Protein AF-0000000079916250 (afdb_homodimer)

Radius of gyration: 22.07 Å; Cα contacts (8 Å, |Δi|>4): 582; chains: 2; bounding box: 54×86×46 Å

InterPro domains:
  IPR032710 NTF2-like domain superfamily [SSF54427] (1-122)
  IPR037401 SnoaL-like domain [PF12680] (8-113)

Nearest PDB structures (foldseek):
  2bng-assembly1_B  TM=7.474E-01  e=3.054E-07  Mycobacterium tuberculosis H37Rv
  4hvn-assembly1_B  TM=7.765E-01  e=3.238E-07  Catenulispora acidiphila DSM 44928
  2bng-assembly1_C-2  TM=7.471E-01  e=2.525E-06  Mycobacterium tuberculosis H37Rv
  7f14-assembly1_B  TM=6.666E-01  e=9.739E-06  Diaporthe longicolla
  7f0z-assembly1_A  TM=7.136E-01  e=9.604E-05  Aspergillus novofumigatus

Secondary structure (DSSP, 8-state):
---HHHHHHHHHHHHHHT-HHHHHTTEEEEEEEEE-TTSTT-EEEEHHHHHHHHHHHHHHHEEEEE-PPEEEEETTEEEEEEEEEEEETTT--EEEEEEEEEEEEETTEEEEEEEEETTHHHHHHHHHHHHHHHHHT----------TT--/---HHHHHHHHHHHHHHT-HHHHHTTEEEEEEEEE-TTSTT-EEEEHHHHHHHHHHHHHHHEEEEE-PPEEEEETTEEEEEEEEEEEETTT--EEEEEEEEEEEEETTEEEEEEEEETTHHHHHHHHHHHHHHHHHT----------GGG-

Organism: NCBI:txid1990687

Solvent-accessible surface area (backbone atoms only — not comparable to full-atom values): 15948 Å² total; per-residue (Å²): 129,62,52,60,67,58,47,51,48,53,34,55,52,19,59,68,69,65,36,59,71,64,32,56,74,38,45,29,72,72,15,36,38,37,38,31,68,79,38,95,66,34,36,76,27,55,19,62,67,19,49,52,49,49,53,49,48,47,52,70,48,29,49,76,49,62,53,86,60,49,76,28,57,31,74,83,29,35,39,36,41,34,46,32,36,39,24,30,67,73,73,61,52,70,44,78,42,50,34,42,34,43,32,32,59,54,94,60,17,36,44,34,37,42,47,25,37,39,44,40,36,57,54,36,49,58,51,48,51,33,53,52,39,65,70,64,64,64,73,72,81,70,76,81,78,80,68,68,72,89,112,128,62,52,61,66,58,46,51,48,52,34,54,52,19,60,66,69,66,35,58,71,66,32,57,72,39,45,30,74,72,15,36,39,37,38,32,68,79,37,94,65,35,36,76,26,56,18,60,68,19,48,52,48,49,53,49,48,47,53,68,47,29,48,75,48,63,52,86,61,49,76,27,58,32,75,85,28,35,40,36,41,34,47,31,37,39,25,31,68,73,74,63,52,69,43,78,42,50,32,40,34,43,33,32,59,56,95,58,17,36,43,33,36,43,46,25,37,40,43,39,37,57,55,36,48,57,51,48,52,32,53,52,40,64,71,64,64,63,72,72,79,70,74,79,78,83,68,67,72,86,110

pLDDT: mean 88.29, std 18.49, range [23.05, 98.81]

Sequence (302 aa):
MKDSITVVREFTDGLRAGDVPACLDLLDEAIVFSEADSLPFGGDYVGRNGFLGMLRAVNRDFRVDLEQPEIATAGCRILVTVRGMFTSRVTGRSLALDCVDLYQVRDGKIVRVDVFYKDSHALTELCREEVAAAATGQPHSTTPDDRDEFRMKDSITVVREFTDGLRAGDVPACLDLLDEAIVFSEADSLPFGGDYVGRNGFLGMLRAVNRDFRVDLEQPEIATAGCRILVTVRGMFTSRVTGRSLALDCVDLYQVRDGKIVRVDVFYKDSHALTELCREEVAAAATGQPHSTTPDDRDEFR

Foldseek 3Di:
DDDPQVLVLQLVVCVQVVNLVSNLVQADQFAWEAADCLAQLGDIQTGSVRVVSSVCSLVVFWDKHKDRWDWDDDVQWIKIKIWIWTAGPQQRDIDIWIKIWIFHDDPRHTRYIYIDIPPSPVVRVSRVVSVVCVVVVPPRPPPDPPPPDPD/DDDPQVLVLQLVVCVQVVNLVSNLVQADQFAWEAADCLAQLGDIQTGSVRVVSSVCSLVVFWDKHKDRWDWDDDVQWIKIKIWMWTATPQQRDIDIWIKIWIWHDDPRHTRYIYIDIPPSPVVRVSRVVNVVCVVVVPPRPPPDPPPPPVD

Structure (mmCIF, N/CA/C/O backbone):
data_AF-0000000079916250-model_v1
#
loop_
_entity.id
_entity.type
_entity.pdbx_description
1 polymer 'Ketosteroid isomerase'
#
loop_
_atom_site.group_PDB
_atom_site.id
_atom_site.type_symbol
_atom_site.label_atom_id
_atom_site.label_alt_id
_atom_site.label_comp_id
_atom_site.label_asym_id
_atom_site.label_entity_id
_atom_site.label_seq_id
_atom_site.pdbx_PDB_ins_code
_atom_site.Cartn_x
_atom_site.Cartn_y
_atom_site.Cartn_z
_atom_site.occupancy
_atom_site.B_iso_or_equiv
_atom_site.auth_seq_id
_atom_site.auth_comp_id
_atom_site.auth_asym_id
_atom_site.auth_atom_id
_atom_site.pdbx_PDB_model_num
ATOM 1 N N . MET A 1 1 ? -23.312 10.516 17.547 1 77.69 1 MET A N 1
ATOM 2 C CA . MET A 1 1 ? -21.891 10.328 17.266 1 77.69 1 MET A CA 1
ATOM 3 C C . MET A 1 1 ? -21.641 10.172 15.766 1 77.69 1 MET A C 1
ATOM 5 O O . MET A 1 1 ? -22.5 9.641 15.047 1 77.69 1 MET A O 1
ATOM 9 N N . LYS A 1 2 ? -20.625 10.875 15.266 1 86.31 2 LYS A N 1
ATOM 10 C CA . LYS A 1 2 ? -20.359 10.828 13.836 1 86.31 2 LYS A CA 1
ATOM 11 C C . LYS A 1 2 ? -19.969 9.422 13.398 1 86.31 2 LYS A C 1
ATOM 13 O O . LYS A 1 2 ? -19.266 8.711 14.125 1 86.31 2 LYS A O 1
ATOM 18 N N . ASP A 1 3 ? -20.578 8.977 12.406 1 93.62 3 ASP A N 1
ATOM 19 C CA . ASP A 1 3 ? -20.172 7.672 11.898 1 93.62 3 ASP A CA 1
ATOM 20 C C . ASP A 1 3 ? -18.734 7.715 11.367 1 93.62 3 ASP A C 1
ATOM 22 O O . ASP A 1 3 ? -18.234 8.789 11.039 1 93.62 3 ASP A O 1
ATOM 26 N N . SER A 1 4 ? -18.125 6.613 11.305 1 97.25 4 SER A N 1
ATOM 27 C CA . SER A 1 4 ? -16.703 6.492 11 1 97.25 4 SER A CA 1
ATOM 28 C C . SER A 1 4 ? -16.375 7.082 9.625 1 97.25 4 SER A C 1
ATOM 30 O O . SER A 1 4 ? -15.359 7.746 9.453 1 97.25 4 SER A O 1
ATOM 32 N N . ILE A 1 5 ? -17.188 6.906 8.633 1 97.38 5 ILE A N 1
ATOM 33 C CA . ILE A 1 5 ? -16.953 7.414 7.281 1 97.38 5 ILE A CA 1
ATOM 34 C C . ILE A 1 5 ? -16.938 8.945 7.301 1 97.38 5 ILE A C 1
ATOM 36 O O . ILE A 1 5 ? -16.125 9.57 6.633 1 97.38 5 ILE A O 1
ATOM 40 N N . THR A 1 6 ? -17.875 9.5 7.984 1 97.81 6 THR A N 1
ATOM 41 C CA . THR A 1 6 ? -17.953 10.953 8.086 1 97.81 6 THR A CA 1
ATOM 42 C C . THR A 1 6 ? -16.703 11.516 8.75 1 97.81 6 THR A C 1
ATOM 44 O O . THR A 1 6 ? -16.141 12.508 8.289 1 97.81 6 THR A O 1
ATOM 47 N N . VAL A 1 7 ? -16.266 10.852 9.82 1 98.38 7 VAL A N 1
ATOM 48 C CA . VAL A 1 7 ? -15.062 11.273 10.523 1 98.38 7 VAL A CA 1
ATOM 49 C C . VAL A 1 7 ? -13.875 11.273 9.562 1 98.38 7 VAL A C 1
ATOM 51 O O . VAL A 1 7 ? -13.141 12.25 9.477 1 98.38 7 VAL A O 1
ATOM 54 N N . VAL A 1 8 ? -13.688 10.227 8.828 1 98.69 8 VAL A N 1
ATOM 55 C CA . VAL A 1 8 ? -12.555 10.078 7.922 1 98.69 8 VAL A CA 1
ATOM 56 C C . VAL A 1 8 ? -12.695 11.062 6.762 1 98.69 8 VAL A C 1
ATOM 58 O O . VAL A 1 8 ? -11.703 11.656 6.32 1 98.69 8 VAL A O 1
ATOM 61 N N . ARG A 1 9 ? -13.906 11.258 6.293 1 98.5 9 ARG A N 1
ATOM 62 C CA . ARG A 1 9 ? -14.133 12.234 5.23 1 98.5 9 ARG A CA 1
ATOM 63 C C . ARG A 1 9 ? -13.727 13.633 5.68 1 98.5 9 ARG A C 1
ATOM 65 O O . ARG A 1 9 ? -13.039 14.352 4.953 1 98.5 9 ARG A O 1
ATOM 72 N N . GLU A 1 10 ? -14.164 14.008 6.828 1 98.44 10 GLU A N 1
ATOM 73 C CA . GLU A 1 10 ? -13.805 15.312 7.363 1 98.44 10 GLU A CA 1
ATOM 74 C C . GLU A 1 10 ? -12.297 15.445 7.531 1 98.44 10 GLU A C 1
ATOM 76 O O . GLU A 1 10 ? -11.719 16.5 7.262 1 98.44 10 GLU A O 1
ATOM 81 N N . PHE A 1 11 ? -11.695 14.383 8 1 98.69 11 PHE A N 1
ATOM 82 C CA . PHE A 1 11 ? -10.25 14.398 8.188 1 98.69 11 PHE A CA 1
ATOM 83 C C . PHE A 1 11 ? -9.539 14.586 6.852 1 98.69 11 PHE A C 1
ATOM 85 O O . PHE A 1 11 ? -8.672 15.453 6.719 1 98.69 11 PHE A O 1
ATOM 92 N N . THR A 1 12 ? -9.867 13.75 5.844 1 98.62 12 THR A N 1
ATOM 93 C CA . THR A 1 12 ? -9.211 13.844 4.547 1 98.62 12 THR A CA 1
ATOM 94 C C . THR A 1 12 ? -9.484 15.203 3.9 1 98.62 12 THR A C 1
ATOM 96 O O . THR A 1 12 ? -8.602 15.766 3.246 1 98.62 12 THR A O 1
ATOM 99 N N . ASP A 1 13 ? -10.727 15.742 4.059 1 98.31 13 ASP A N 1
ATOM 100 C CA . ASP A 1 13 ? -11.031 17.094 3.58 1 98.31 13 ASP A CA 1
ATOM 101 C C . ASP A 1 13 ? -10.133 18.125 4.246 1 98.31 13 ASP A C 1
ATOM 103 O O . ASP A 1 13 ? -9.633 19.031 3.582 1 98.31 13 ASP A O 1
ATOM 107 N N . GLY A 1 14 ? -9.969 18.016 5.547 1 97.94 14 GLY A N 1
ATOM 108 C CA . GLY A 1 14 ? -9.078 18.906 6.273 1 97.94 14 GLY A CA 1
ATOM 109 C C . GLY A 1 14 ? -7.648 18.844 5.781 1 97.94 14 GLY A C 1
ATOM 110 O O . GLY A 1 14 ? -6.996 19.891 5.641 1 97.94 14 GLY A O 1
ATOM 111 N N . LEU A 1 15 ? -7.148 17.656 5.555 1 97 15 LEU A N 1
ATOM 112 C CA . LEU A 1 15 ? -5.793 17.484 5.035 1 97 15 LEU A CA 1
ATOM 113 C C . LEU A 1 15 ? -5.637 18.188 3.688 1 97 15 LEU A C 1
ATOM 115 O O . LEU A 1 15 ? -4.668 18.922 3.473 1 97 15 LEU A O 1
ATOM 119 N N . ARG A 1 16 ? -6.574 17.969 2.783 1 97.25 16 ARG A N 1
ATOM 120 C CA . ARG A 1 16 ? -6.527 18.531 1.438 1 97.25 16 ARG A CA 1
ATOM 121 C C . ARG A 1 16 ? -6.602 20.062 1.479 1 97.25 16 ARG A C 1
ATOM 123 O O . ARG A 1 16 ? -5.992 20.734 0.65 1 97.25 16 ARG A O 1
ATOM 130 N N . ALA A 1 17 ? -7.27 20.594 2.492 1 96.81 17 ALA A N 1
ATOM 131 C CA . ALA A 1 17 ? -7.449 22.031 2.635 1 96.81 17 ALA A CA 1
ATOM 132 C C . ALA A 1 17 ? -6.301 22.656 3.42 1 96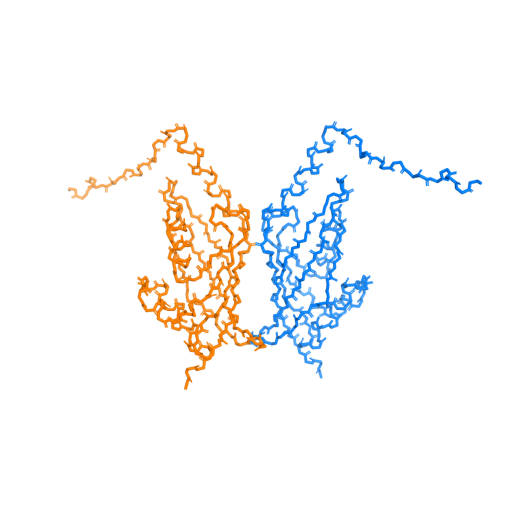.81 17 ALA A C 1
ATOM 134 O O . ALA A 1 17 ? -6.199 23.875 3.523 1 96.81 17 ALA A O 1
ATOM 135 N N . GLY A 1 18 ? -5.484 21.844 3.996 1 95.62 18 GLY A N 1
ATOM 136 C CA . GLY A 1 18 ? -4.426 22.328 4.867 1 95.62 18 GLY A CA 1
ATOM 137 C C . GLY A 1 18 ? -4.938 22.828 6.199 1 95.62 18 GLY A C 1
ATOM 138 O O . GLY A 1 18 ? -4.301 23.672 6.836 1 95.62 18 GLY A O 1
ATOM 139 N N . ASP A 1 19 ? -6.102 22.375 6.598 1 97.19 19 ASP A N 1
ATOM 140 C CA . ASP A 1 19 ? -6.719 22.781 7.859 1 97.19 19 ASP A CA 1
ATOM 141 C C . ASP A 1 19 ? -6.273 21.875 9.008 1 97.19 19 ASP A C 1
ATOM 143 O O . ASP A 1 19 ? -7.039 21.031 9.477 1 97.19 19 ASP A O 1
ATOM 147 N N . VAL A 1 20 ? -5.168 22.125 9.562 1 97.12 20 VAL A N 1
ATOM 148 C CA . VAL A 1 20 ? -4.516 21.266 10.547 1 97.12 20 VAL A CA 1
ATOM 149 C C . VAL A 1 20 ? -5.348 21.219 11.828 1 97.12 20 VAL A C 1
ATOM 151 O O . VAL A 1 20 ? -5.609 20.141 12.367 1 97.12 20 VAL A O 1
ATOM 154 N N . PRO A 1 21 ? -5.848 22.344 12.344 1 97.25 21 PRO A N 1
ATOM 155 C CA . PRO A 1 21 ? -6.672 22.281 13.555 1 97.25 21 PRO A CA 1
ATOM 156 C C . PRO A 1 21 ? -7.891 21.375 13.391 1 97.25 21 PRO A C 1
ATOM 158 O O . PRO A 1 21 ? -8.219 20.609 14.297 1 97.25 21 PRO A O 1
ATOM 161 N N . ALA A 1 22 ? -8.516 21.469 12.266 1 97.06 22 ALA A N 1
ATOM 162 C CA . ALA A 1 22 ? -9.672 20.625 12.016 1 97.06 22 ALA A CA 1
ATOM 163 C C . ALA A 1 22 ? -9.281 19.141 12.062 1 97.06 22 ALA A C 1
ATOM 165 O O . ALA A 1 22 ? -10.039 18.312 12.555 1 97.06 22 ALA A O 1
ATOM 166 N N . CYS A 1 23 ? -8.141 18.781 11.469 1 98.19 23 CYS A N 1
ATOM 167 C CA . CYS A 1 23 ? -7.656 17.406 11.492 1 98.19 23 CYS A CA 1
ATOM 168 C C . CYS A 1 23 ? -7.387 16.953 12.922 1 98.19 23 CYS A C 1
ATOM 170 O O . CYS A 1 23 ? -7.812 15.859 13.328 1 98.19 23 CYS A O 1
ATOM 172 N N . LEU A 1 24 ? -6.723 17.828 13.688 1 98.06 24 LEU A N 1
ATOM 173 C CA . LEU A 1 24 ? -6.336 17.484 15.047 1 98.06 24 LEU A CA 1
ATOM 174 C C . LEU A 1 24 ? -7.559 17.172 15.898 1 98.06 24 LEU A C 1
ATOM 176 O O . LEU A 1 24 ? -7.516 16.281 16.75 1 98.06 24 LEU A O 1
ATOM 180 N N . ASP A 1 25 ? -8.633 17.812 15.656 1 97.06 25 ASP A N 1
ATOM 181 C CA . ASP A 1 25 ? -9.859 17.656 16.438 1 97.06 25 ASP A CA 1
ATOM 182 C C . ASP A 1 25 ? -10.445 16.25 16.234 1 97.06 25 ASP A C 1
ATOM 184 O O . ASP A 1 25 ? -11.227 15.781 17.078 1 97.06 25 ASP A O 1
ATOM 188 N N . LEU A 1 26 ? -10.078 15.57 15.188 1 98.38 26 LEU A N 1
ATOM 189 C CA . LEU A 1 26 ? -10.664 14.289 14.836 1 98.38 26 LEU A CA 1
ATOM 190 C C . LEU A 1 26 ? -9.773 13.133 15.281 1 98.38 26 LEU A C 1
ATOM 192 O O . LEU A 1 26 ? -10.125 11.969 15.125 1 98.38 26 LEU A O 1
ATOM 196 N N . LEU A 1 27 ? -8.664 13.445 15.891 1 98.44 27 LEU A N 1
ATOM 197 C CA . LEU A 1 27 ? -7.684 12.414 16.219 1 98.44 27 LEU A CA 1
ATOM 198 C C . LEU A 1 27 ? -7.793 12.016 17.688 1 98.44 27 LEU A C 1
ATOM 200 O O . LEU A 1 27 ? -8 12.867 18.562 1 98.44 27 LEU A 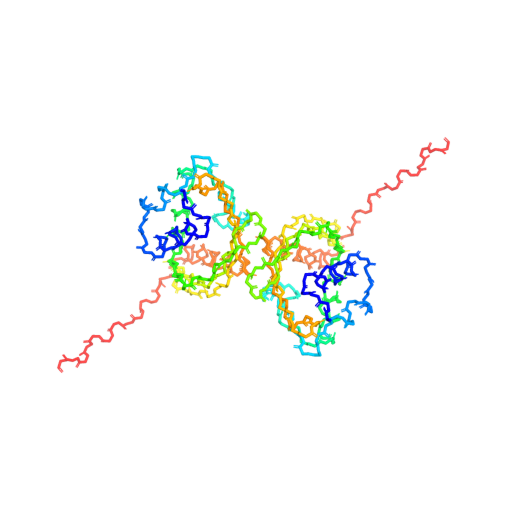O 1
ATOM 204 N N . ASP A 1 28 ? -7.688 10.773 17.938 1 98.12 28 ASP A N 1
ATOM 205 C CA . ASP A 1 28 ? -7.484 10.281 19.297 1 98.12 28 ASP A CA 1
ATOM 206 C C . ASP A 1 28 ? -6.148 10.758 19.859 1 98.12 28 ASP A C 1
ATOM 208 O O . ASP A 1 28 ? -5.188 10.953 19.109 1 98.12 28 ASP A O 1
ATOM 212 N N . GLU A 1 29 ? -6.027 10.867 21.141 1 97.06 29 GLU A N 1
ATOM 213 C CA . GLU A 1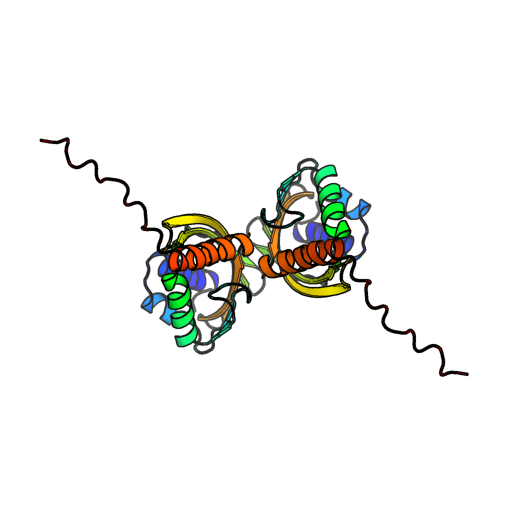 29 ? -4.805 11.336 21.797 1 97.06 29 GLU A CA 1
ATOM 214 C C . GLU A 1 29 ? -3.656 10.352 21.578 1 97.06 29 GLU A C 1
ATOM 216 O O . GLU A 1 29 ? -2.49 10.75 21.547 1 97.06 29 GLU A O 1
ATOM 221 N N . ALA A 1 30 ? -4.02 9.133 21.359 1 97.44 30 ALA A N 1
ATOM 222 C CA . ALA A 1 30 ? -2.994 8.102 21.188 1 97.44 30 ALA A CA 1
ATOM 223 C C . ALA A 1 30 ? -2.969 7.594 19.75 1 97.44 30 ALA A C 1
ATOM 225 O O . ALA A 1 30 ? -2.598 6.441 19.5 1 97.44 30 ALA A O 1
ATOM 226 N N . ILE A 1 31 ? -3.414 8.344 18.859 1 98.31 31 ILE A N 1
ATOM 227 C CA . ILE A 1 31 ? -3.457 7.965 17.453 1 98.31 31 ILE A CA 1
ATOM 228 C C . ILE A 1 31 ? -2.074 7.496 17 1 98.31 31 ILE A C 1
ATOM 230 O O . ILE A 1 31 ? -1.056 8.031 17.438 1 98.31 31 ILE A O 1
ATOM 234 N N . VAL A 1 32 ? -2.053 6.516 16.156 1 98.56 32 VAL A N 1
ATOM 235 C CA . VAL A 1 32 ? -0.821 6.062 15.516 1 98.56 32 VAL A CA 1
ATOM 236 C C . VAL A 1 32 ? -0.942 6.199 14 1 98.56 32 VAL A C 1
ATOM 238 O O . VAL A 1 32 ? -1.872 5.66 13.391 1 98.56 32 VAL A O 1
ATOM 241 N N . PHE A 1 33 ? -0.075 6.93 13.438 1 98.12 33 PHE A N 1
ATOM 242 C CA . PHE A 1 33 ? 0.137 6.965 12 1 98.12 33 PHE A CA 1
ATOM 243 C C . PHE A 1 33 ? 1.339 6.113 11.609 1 98.12 33 PHE A C 1
ATOM 245 O O . PHE A 1 33 ? 2.447 6.332 12.102 1 98.12 33 PHE A O 1
ATOM 252 N N . SER A 1 34 ? 1.085 5.223 10.742 1 98.06 34 SER A N 1
ATOM 253 C CA . SER A 1 34 ? 2.148 4.297 10.367 1 98.06 34 SER A CA 1
ATOM 254 C C . SER A 1 34 ? 2.561 4.488 8.914 1 98.06 34 SER A C 1
ATOM 256 O O . SER A 1 34 ? 1.743 4.328 8 1 98.06 34 SER A O 1
ATOM 258 N N . GLU A 1 35 ? 3.811 4.871 8.727 1 95.81 35 GLU A N 1
ATOM 259 C CA . GLU A 1 35 ? 4.457 4.98 7.422 1 95.81 35 GLU A CA 1
ATOM 260 C C . GLU A 1 35 ? 5.508 3.885 7.234 1 95.81 35 GLU A C 1
ATOM 262 O O . GLU A 1 35 ? 6.039 3.354 8.211 1 95.81 35 GLU A O 1
ATOM 267 N N . ALA A 1 36 ? 5.727 3.594 5.965 1 93.88 36 ALA A N 1
ATOM 268 C CA . ALA A 1 36 ? 6.754 2.594 5.695 1 93.88 36 ALA A CA 1
ATOM 269 C C . ALA A 1 36 ? 8.094 3.004 6.297 1 93.88 36 ALA A C 1
ATOM 271 O O . ALA A 1 36 ? 8.5 4.16 6.188 1 93.88 36 ALA A O 1
ATOM 272 N N . ASP A 1 37 ? 8.844 2.07 6.797 1 91.25 37 ASP A N 1
ATOM 273 C CA . ASP A 1 37 ? 10.078 2.361 7.52 1 91.25 37 ASP A CA 1
ATOM 274 C C . ASP A 1 37 ? 11.148 2.898 6.578 1 91.25 37 ASP A C 1
ATOM 276 O O . ASP A 1 37 ? 11.984 3.711 6.98 1 91.25 37 ASP A O 1
ATOM 280 N N . SER A 1 38 ? 11.117 2.502 5.391 1 88.38 38 SER A N 1
ATOM 281 C CA . SER A 1 38 ? 12.219 2.828 4.484 1 88.38 38 SER A CA 1
ATOM 282 C C . SER A 1 38 ? 12.086 4.25 3.951 1 88.38 38 SER A C 1
ATOM 284 O O . SER A 1 38 ? 13.023 4.781 3.346 1 88.38 38 SER A O 1
ATOM 286 N N . LEU A 1 39 ? 10.961 4.883 4.16 1 91.38 39 LEU A N 1
ATOM 287 C CA . LEU A 1 39 ? 10.781 6.254 3.693 1 91.38 39 LEU A CA 1
ATOM 288 C C . LEU A 1 39 ? 11.594 7.227 4.539 1 91.38 39 LEU A C 1
ATOM 290 O O . LEU A 1 39 ? 11.828 6.98 5.727 1 91.38 39 LEU A O 1
ATOM 294 N N . PRO A 1 40 ? 11.969 8.336 3.912 1 88.06 40 PRO A N 1
ATOM 295 C CA . PRO A 1 40 ? 12.648 9.352 4.711 1 88.06 40 PRO A CA 1
ATOM 296 C C . PRO A 1 40 ? 11.812 9.828 5.902 1 88.06 40 PRO A C 1
ATOM 298 O O . PRO A 1 40 ? 12.367 10.188 6.941 1 88.06 40 PRO A O 1
ATOM 301 N N . PHE A 1 41 ? 10.523 9.797 5.703 1 92.44 41 PHE A N 1
ATOM 302 C CA . PHE A 1 41 ? 9.602 10.148 6.773 1 92.44 41 PHE A CA 1
ATOM 303 C C . PHE A 1 41 ? 8.898 8.914 7.32 1 92.44 41 PHE A C 1
ATOM 305 O O . PHE A 1 41 ? 7.711 8.961 7.652 1 92.44 41 PHE A O 1
ATOM 312 N N . GLY A 1 42 ? 9.594 7.844 7.316 1 94.5 42 GLY A N 1
ATOM 313 C CA . GLY A 1 42 ? 9 6.578 7.719 1 94.5 42 GLY A CA 1
ATOM 314 C C . GLY A 1 42 ? 8.898 6.422 9.227 1 94.5 42 GLY A C 1
ATOM 315 O O . GLY A 1 42 ? 9.438 7.234 9.977 1 94.5 42 GLY A O 1
ATOM 316 N N . GLY A 1 43 ? 8.094 5.355 9.594 1 95.25 43 GLY A N 1
ATOM 317 C CA . GLY A 1 43 ? 7.957 5.02 11 1 95.25 43 GLY A CA 1
ATOM 318 C C . GLY A 1 43 ? 6.57 5.297 11.547 1 95.25 43 GLY A C 1
ATOM 319 O O . GLY A 1 43 ? 5.656 5.641 10.797 1 95.25 43 GLY A O 1
ATOM 320 N N . ASP A 1 44 ? 6.434 5.016 12.852 1 97.81 44 ASP A N 1
ATOM 321 C CA . ASP A 1 44 ? 5.184 5.273 13.555 1 97.81 44 ASP A CA 1
ATOM 322 C C . ASP A 1 44 ? 5.219 6.629 14.258 1 97.81 44 ASP A C 1
ATOM 324 O O . ASP A 1 44 ? 6.18 6.945 14.961 1 97.81 44 ASP A O 1
ATOM 328 N N . TYR A 1 45 ? 4.223 7.406 14 1 98 45 TYR A N 1
ATOM 329 C CA . TYR A 1 45 ? 3.996 8.695 14.648 1 98 45 TYR A CA 1
ATOM 330 C C . TYR A 1 45 ? 2.846 8.609 15.641 1 98 45 TYR A C 1
ATOM 332 O O . TYR A 1 45 ? 1.715 8.289 15.266 1 98 45 TYR A O 1
ATOM 340 N N . VAL A 1 46 ? 3.143 8.977 16.859 1 98.38 46 VAL A N 1
ATOM 341 C CA . VAL A 1 46 ? 2.176 8.688 17.906 1 98.38 46 VAL A CA 1
ATOM 342 C C . VAL A 1 46 ? 1.657 9.992 18.5 1 98.38 46 VAL A C 1
ATOM 344 O O . VAL A 1 46 ? 2.439 10.891 18.812 1 98.38 46 VAL A O 1
ATOM 347 N N . GLY A 1 47 ? 0.352 10.008 18.656 1 98.06 47 GLY A N 1
ATOM 348 C CA . GLY A 1 47 ? -0.302 11.148 19.281 1 98.06 47 GLY A CA 1
ATOM 349 C C . GLY A 1 47 ? -0.437 12.344 18.359 1 98.06 47 GLY A C 1
ATOM 350 O O . GLY A 1 47 ? -0.032 12.289 17.203 1 98.06 47 GLY A O 1
ATOM 351 N N . ARG A 1 48 ? -1.078 13.336 18.875 1 96.06 48 ARG A N 1
ATOM 352 C CA . ARG A 1 48 ? -1.296 14.562 18.125 1 96.06 48 ARG A CA 1
ATOM 353 C C . ARG A 1 48 ? 0.03 15.195 17.719 1 96.06 48 ARG A C 1
ATOM 355 O O . ARG A 1 48 ? 0.176 15.68 16.594 1 96.06 48 ARG A O 1
ATOM 362 N N . ASN A 1 49 ? 0.984 15.172 18.594 1 97 49 ASN A N 1
ATOM 363 C CA . ASN A 1 49 ? 2.316 15.664 18.25 1 97 49 ASN A CA 1
ATOM 364 C C . ASN A 1 49 ? 2.979 14.812 17.172 1 97 49 ASN A C 1
ATOM 366 O O . ASN A 1 49 ? 3.719 15.336 16.344 1 97 49 ASN A O 1
ATOM 370 N N . GLY A 1 50 ? 2.766 13.555 17.281 1 97.56 50 GLY A N 1
ATOM 371 C CA . GLY A 1 50 ? 3.266 12.68 16.234 1 97.56 50 GLY A CA 1
ATOM 372 C C . GLY A 1 50 ? 2.697 13 14.859 1 97.56 50 GLY A C 1
ATOM 373 O O . GLY A 1 50 ? 3.434 13.039 13.867 1 97.56 50 GLY A O 1
ATOM 374 N N . PHE A 1 51 ? 1.421 13.234 14.836 1 97.5 51 PHE A N 1
ATOM 375 C CA . PHE A 1 51 ? 0.775 13.617 13.586 1 97.5 51 PHE A CA 1
ATOM 376 C C . PHE A 1 51 ? 1.403 14.891 13.023 1 97.5 51 PHE A C 1
ATOM 378 O O . PHE A 1 51 ? 1.745 14.945 11.836 1 97.5 51 PHE A O 1
ATOM 385 N N . LEU A 1 52 ? 1.6 15.883 13.859 1 97.38 52 LEU A N 1
ATOM 386 C CA . LEU A 1 52 ? 2.234 17.125 13.438 1 97.38 52 LEU A CA 1
ATOM 387 C C . LEU A 1 52 ? 3.654 16.859 12.945 1 97.38 52 LEU A C 1
ATOM 389 O O . LEU A 1 52 ? 4.094 17.469 11.961 1 97.38 52 LEU A O 1
ATOM 393 N N . GLY A 1 53 ? 4.363 16.016 13.633 1 96.94 53 GLY A N 1
ATOM 394 C CA . GLY A 1 53 ? 5.695 15.633 13.203 1 96.94 53 GLY A CA 1
ATOM 395 C C . GLY A 1 53 ? 5.711 14.969 11.836 1 96.94 53 GLY A C 1
ATOM 396 O O . GLY A 1 53 ? 6.59 15.242 11.023 1 96.94 53 GLY A O 1
ATOM 397 N N . MET A 1 54 ? 4.777 14.109 11.648 1 96.19 54 MET A N 1
ATOM 398 C CA . MET A 1 54 ? 4.645 13.461 10.344 1 96.19 54 MET A CA 1
ATOM 399 C C . MET A 1 54 ? 4.406 14.484 9.242 1 96.19 54 MET A C 1
ATOM 401 O O . MET A 1 54 ? 5.066 14.453 8.203 1 96.19 54 MET A O 1
ATOM 405 N N . LEU A 1 55 ? 3.428 15.398 9.461 1 96.5 55 LEU A N 1
ATOM 406 C CA . LEU A 1 55 ? 3.133 16.438 8.484 1 96.5 55 LEU A CA 1
ATOM 407 C C . LEU A 1 55 ? 4.379 17.266 8.18 1 96.5 55 LEU A C 1
ATOM 409 O O . LEU A 1 55 ? 4.664 17.562 7.016 1 96.5 55 LEU A O 1
ATOM 413 N N . ARG A 1 56 ? 5.125 17.578 9.188 1 95.94 56 ARG A N 1
ATOM 414 C CA . ARG A 1 56 ? 6.348 18.359 9.016 1 95.94 56 ARG A CA 1
ATOM 415 C C . ARG A 1 56 ? 7.379 17.594 8.195 1 95.94 56 ARG A C 1
ATOM 417 O O . ARG A 1 56 ? 8.023 18.156 7.309 1 95.94 56 ARG A O 1
ATOM 424 N N . ALA A 1 57 ? 7.52 16.391 8.547 1 94.38 57 ALA A N 1
ATOM 425 C CA . ALA A 1 57 ? 8.508 15.562 7.863 1 94.38 57 ALA A CA 1
ATOM 426 C C . ALA A 1 57 ? 8.18 15.422 6.379 1 94.38 57 ALA A C 1
ATOM 428 O O . ALA A 1 57 ? 9.055 15.578 5.523 1 94.38 57 ALA A O 1
ATOM 429 N N . VAL A 1 58 ? 6.934 15.156 6.074 1 94.38 58 VAL A N 1
ATOM 430 C CA . VAL A 1 58 ? 6.504 15.031 4.684 1 94.38 58 VAL A CA 1
ATOM 431 C C . VAL A 1 58 ? 6.672 16.375 3.965 1 94.38 58 VAL A C 1
ATOM 433 O O . VAL A 1 58 ? 7.211 16.422 2.857 1 94.38 58 VAL A O 1
ATOM 436 N N . ASN A 1 59 ? 6.27 17.438 4.617 1 93.44 59 ASN A N 1
ATOM 437 C CA . ASN A 1 59 ? 6.273 18.766 4.004 1 93.44 59 ASN A CA 1
ATOM 438 C C . ASN A 1 59 ? 7.695 19.297 3.838 1 93.44 59 ASN A C 1
ATOM 440 O O . ASN A 1 59 ? 7.93 20.203 3.031 1 93.44 59 ASN A O 1
ATOM 444 N N . ARG A 1 60 ? 8.562 18.812 4.656 1 91.44 60 ARG A N 1
ATOM 445 C CA . ARG A 1 60 ? 9.961 19.203 4.512 1 91.44 60 ARG A CA 1
ATOM 446 C C . ARG A 1 60 ? 10.5 18.844 3.131 1 91.44 60 ARG A C 1
ATOM 448 O O . ARG A 1 60 ? 11.242 19.609 2.525 1 91.44 60 ARG A O 1
ATOM 455 N N . ASP A 1 61 ? 10.008 17.797 2.604 1 88.88 61 ASP A N 1
ATOM 456 C CA . ASP A 1 61 ? 10.609 17.266 1.384 1 88.88 61 ASP A CA 1
ATOM 457 C C . ASP A 1 61 ? 9.672 17.438 0.189 1 88.88 61 ASP A C 1
ATOM 459 O O . ASP A 1 61 ? 10.133 17.562 -0.95 1 88.88 61 ASP A O 1
ATOM 463 N N . PHE A 1 62 ? 8.344 17.469 0.528 1 94.12 62 PHE A N 1
ATOM 464 C CA . PHE A 1 62 ? 7.414 17.406 -0.593 1 94.12 62 PHE A CA 1
ATOM 465 C C . PHE A 1 62 ? 6.32 18.453 -0.454 1 94.12 62 PHE A C 1
ATOM 467 O O . PHE A 1 62 ? 5.887 18.766 0.658 1 94.12 62 PHE A O 1
ATOM 474 N N . ARG A 1 63 ? 5.961 18.953 -1.572 1 95.31 63 ARG A N 1
ATOM 475 C CA . ARG A 1 63 ? 4.594 19.438 -1.735 1 95.31 63 ARG A CA 1
ATOM 476 C C . ARG A 1 63 ? 3.668 18.312 -2.186 1 95.31 63 ARG A C 1
ATOM 478 O O . ARG A 1 63 ? 3.939 17.641 -3.182 1 95.31 63 ARG A O 1
ATOM 485 N N . VAL A 1 64 ? 2.607 18.141 -1.451 1 96.5 64 VAL A N 1
ATOM 486 C CA . VAL A 1 64 ? 1.705 17.031 -1.756 1 96.5 64 VAL A CA 1
ATOM 487 C C . VAL A 1 64 ? 0.326 17.578 -2.123 1 96.5 64 VAL A C 1
ATOM 489 O O . VAL A 1 64 ? -0.279 18.328 -1.35 1 96.5 64 VAL A O 1
ATOM 492 N N . ASP A 1 65 ? -0.089 17.25 -3.26 1 97.06 65 ASP A N 1
ATOM 493 C CA . ASP A 1 65 ? -1.444 17.547 -3.711 1 97.06 65 ASP A CA 1
ATOM 494 C C . ASP A 1 65 ? -2.279 16.281 -3.828 1 97.06 65 ASP A C 1
ATOM 496 O O . ASP A 1 65 ? -1.986 15.414 -4.656 1 97.06 65 ASP A O 1
ATOM 500 N N . LEU A 1 66 ? -3.301 16.219 -3.043 1 97.62 66 LEU A N 1
ATOM 501 C CA . LEU A 1 66 ? -4.152 15.031 -3.027 1 97.62 66 LEU A CA 1
ATOM 502 C C . LEU A 1 66 ? -5.414 15.258 -3.85 1 97.62 66 LEU A C 1
ATOM 504 O O . LEU A 1 66 ? -6.078 16.281 -3.707 1 97.62 66 LEU A O 1
ATOM 508 N N . GLU A 1 67 ? -5.754 14.32 -4.668 1 98 67 GLU A N 1
ATOM 509 C CA . GLU A 1 67 ? -7.051 14.312 -5.336 1 98 67 GLU A CA 1
ATOM 510 C C . GLU A 1 67 ? -8.172 13.977 -4.359 1 98 67 GLU A C 1
ATOM 512 O O . GLU A 1 67 ? -7.922 13.719 -3.182 1 98 67 GLU A O 1
ATOM 517 N N . GLN A 1 68 ? -9.383 14.055 -4.855 1 97.88 68 GLN A N 1
ATOM 518 C CA . GLN A 1 68 ? -10.523 13.633 -4.047 1 97.88 68 GLN A CA 1
ATOM 519 C C . GLN A 1 68 ? -10.469 12.133 -3.775 1 97.88 68 GLN A C 1
ATOM 521 O O . GLN A 1 68 ? -10.492 11.328 -4.707 1 97.88 68 GLN A O 1
ATOM 526 N N . PRO A 1 69 ? -10.438 11.789 -2.502 1 98.31 69 PRO A N 1
ATOM 527 C CA . PRO A 1 69 ? -10.352 10.359 -2.203 1 98.31 69 PRO A CA 1
ATOM 528 C C . PRO A 1 69 ? -11.688 9.641 -2.354 1 98.31 69 PRO A C 1
ATOM 530 O O . PRO A 1 69 ? -12.742 10.273 -2.281 1 98.31 69 PRO A O 1
ATOM 533 N N . GLU A 1 70 ? -11.609 8.352 -2.621 1 98.12 70 GLU A N 1
ATOM 534 C CA . GLU A 1 70 ? -12.734 7.445 -2.4 1 98.12 70 GLU A CA 1
ATOM 535 C C . GLU A 1 70 ? -12.688 6.844 -0.999 1 98.12 70 GLU A C 1
ATOM 537 O O . GLU A 1 70 ? -11.617 6.449 -0.522 1 98.12 70 GLU A O 1
ATOM 542 N N . ILE A 1 71 ? -13.82 6.836 -0.358 1 98.38 71 ILE A N 1
ATOM 543 C CA . ILE A 1 71 ? -13.898 6.363 1.021 1 98.38 71 ILE A CA 1
ATOM 544 C C . ILE A 1 71 ? -14.969 5.277 1.134 1 98.38 71 ILE A C 1
ATOM 546 O O . ILE A 1 71 ? -16.078 5.434 0.62 1 98.38 71 ILE A O 1
ATOM 550 N N . ALA A 1 72 ? -14.602 4.207 1.771 1 98 72 ALA A N 1
ATOM 551 C CA . ALA A 1 72 ? -15.539 3.104 1.935 1 98 72 ALA A CA 1
ATOM 552 C C . ALA A 1 72 ? -15.328 2.396 3.271 1 98 72 ALA A C 1
ATOM 554 O O . ALA A 1 72 ? -14.203 2.318 3.768 1 98 72 ALA A O 1
ATOM 555 N N . THR A 1 73 ? -16.422 1.876 3.785 1 96.81 73 THR A N 1
ATOM 556 C CA . THR A 1 73 ? -16.297 0.988 4.938 1 96.81 73 THR A CA 1
ATOM 557 C C . THR A 1 73 ? -15.734 -0.367 4.52 1 96.81 73 THR A C 1
ATOM 559 O O . THR A 1 73 ? -16.125 -0.92 3.492 1 96.81 73 THR A O 1
ATOM 562 N N . ALA A 1 74 ? -14.805 -0.841 5.281 1 96.25 74 ALA A N 1
ATOM 563 C CA . ALA A 1 74 ? -14.211 -2.16 5.066 1 96.25 74 ALA A CA 1
ATOM 564 C C . ALA A 1 74 ? -14.047 -2.908 6.387 1 96.25 74 ALA A C 1
ATOM 566 O O . ALA A 1 74 ? -12.961 -2.908 6.977 1 96.25 74 ALA A O 1
ATOM 567 N N . GLY A 1 75 ? -15.008 -3.662 6.758 1 92.62 75 GLY A N 1
ATOM 568 C CA . GLY A 1 75 ? -15.008 -4.258 8.086 1 92.62 75 GLY A CA 1
ATOM 569 C C . GLY A 1 75 ? -14.984 -3.227 9.195 1 92.62 75 GLY A C 1
ATOM 570 O O . GLY A 1 75 ? -15.828 -2.328 9.234 1 92.62 75 GLY A O 1
ATOM 571 N N . CYS A 1 76 ? -14.008 -3.381 10.031 1 91.75 76 CYS A N 1
ATOM 572 C CA . CYS A 1 76 ? -13.898 -2.457 11.156 1 91.75 76 CYS A CA 1
ATOM 573 C C . CYS A 1 76 ? -13.016 -1.266 10.805 1 91.75 76 CYS A C 1
ATOM 575 O O . CYS A 1 76 ? -12.75 -0.412 11.648 1 91.75 76 CYS A O 1
ATOM 577 N N . ARG A 1 77 ? -12.75 -1.217 9.555 1 97.19 77 ARG A N 1
ATOM 578 C CA . ARG A 1 77 ? -11.891 -0.131 9.102 1 97.19 77 ARG A CA 1
ATOM 579 C C . ARG A 1 77 ? -12.578 0.713 8.039 1 97.19 77 ARG A C 1
ATOM 581 O O . ARG A 1 77 ? -13.672 0.369 7.586 1 97.19 77 ARG A O 1
ATOM 588 N N . ILE A 1 78 ? -12.008 1.831 7.832 1 98.56 78 ILE A N 1
ATOM 589 C CA . ILE A 1 78 ? -12.359 2.666 6.688 1 98.56 78 ILE A CA 1
ATOM 590 C C . ILE A 1 78 ? -11.219 2.658 5.672 1 98.56 78 ILE A C 1
ATOM 592 O O . ILE A 1 78 ? -10.062 2.91 6.023 1 98.56 78 ILE A O 1
ATOM 596 N N . LEU A 1 79 ? -11.516 2.291 4.477 1 98.75 79 LEU A N 1
ATOM 597 C CA . LEU A 1 79 ? -10.578 2.342 3.355 1 98.75 79 LEU A CA 1
ATOM 598 C C . LEU A 1 79 ? -10.641 3.695 2.656 1 98.75 79 LEU A C 1
ATOM 600 O O . LEU A 1 79 ? -11.727 4.172 2.316 1 98.75 79 LEU A O 1
ATOM 604 N N . VAL A 1 80 ? -9.484 4.277 2.469 1 98.75 80 VAL A N 1
ATOM 605 C CA . VAL A 1 80 ? -9.352 5.465 1.634 1 98.75 80 VAL A CA 1
ATOM 606 C C . VAL A 1 80 ? -8.398 5.184 0.474 1 98.75 80 VAL A C 1
ATOM 608 O O . VAL A 1 80 ? -7.277 4.711 0.684 1 98.75 80 VAL A O 1
ATOM 611 N N . THR A 1 81 ? -8.82 5.387 -0.699 1 98.62 81 THR A N 1
ATOM 612 C CA . THR A 1 81 ? -7.977 5.363 -1.887 1 98.62 81 THR A CA 1
ATOM 613 C C . THR A 1 81 ? -7.852 6.762 -2.488 1 98.62 81 THR A C 1
ATOM 615 O O . THR A 1 81 ? -8.852 7.477 -2.621 1 98.62 81 THR A O 1
ATOM 618 N N . VAL A 1 82 ? -6.621 7.145 -2.752 1 98.56 82 VAL A N 1
ATOM 619 C CA . VAL A 1 82 ? -6.414 8.508 -3.217 1 98.56 82 VAL A CA 1
ATOM 620 C C . VAL A 1 82 ? -5.152 8.586 -4.07 1 98.56 82 VAL A C 1
ATOM 622 O O . VAL A 1 82 ? -4.188 7.852 -3.828 1 98.56 82 VAL A O 1
ATOM 625 N N . ARG A 1 83 ? -5.195 9.391 -5.098 1 98.38 83 ARG A N 1
ATOM 626 C CA . ARG A 1 83 ? -4.004 9.711 -5.879 1 98.38 83 ARG A CA 1
ATOM 627 C C . ARG A 1 83 ? -3.363 11.008 -5.395 1 98.38 83 ARG A C 1
ATOM 629 O O . ARG A 1 83 ? -4.055 12.008 -5.176 1 98.38 83 ARG A O 1
ATOM 636 N N . GLY A 1 84 ? -2.082 10.961 -5.164 1 97.62 84 GLY A N 1
ATOM 637 C CA . GLY A 1 84 ? -1.328 12.133 -4.754 1 97.62 84 GLY A CA 1
ATOM 638 C C . GLY A 1 84 ? -0.222 12.5 -5.723 1 97.62 84 GLY A C 1
ATOM 639 O O . GLY A 1 84 ? 0.372 11.625 -6.355 1 97.62 84 GLY A O 1
ATOM 640 N N . MET A 1 85 ? -0.033 13.75 -5.871 1 97.75 85 MET A N 1
ATOM 641 C CA . MET A 1 85 ? 1.143 14.273 -6.559 1 97.75 85 MET A CA 1
ATOM 642 C C . MET A 1 85 ? 2.188 14.766 -5.562 1 97.75 85 MET A C 1
ATOM 644 O O . MET A 1 85 ? 1.942 15.711 -4.812 1 97.75 85 MET A O 1
ATOM 648 N N . PHE A 1 86 ? 3.277 14.094 -5.559 1 96.44 86 PHE A N 1
ATOM 649 C CA . PHE A 1 86 ? 4.391 14.461 -4.691 1 96.44 86 PHE A CA 1
ATOM 650 C C . PHE A 1 86 ? 5.457 15.219 -5.469 1 96.44 86 PHE A C 1
ATOM 652 O O . PHE A 1 86 ? 6.062 14.68 -6.395 1 96.44 86 PHE A O 1
ATOM 659 N N . THR A 1 87 ? 5.664 16.422 -5.117 1 95.94 87 THR A N 1
ATOM 660 C CA . THR A 1 87 ? 6.672 17.25 -5.77 1 95.94 87 THR A CA 1
ATOM 661 C C . THR A 1 87 ? 7.824 17.562 -4.816 1 95.94 87 THR A C 1
ATOM 663 O O . THR A 1 87 ? 7.617 18.156 -3.758 1 95.94 87 THR A O 1
ATOM 666 N N . SER A 1 88 ? 8.961 17.156 -5.207 1 93.31 88 SER A N 1
ATOM 667 C CA . SER A 1 88 ? 10.141 17.438 -4.395 1 93.31 88 SER A CA 1
ATOM 668 C C . SER A 1 88 ? 10.398 18.938 -4.285 1 93.31 88 SER A C 1
ATOM 670 O O . SER A 1 88 ? 10.453 19.641 -5.293 1 93.31 88 SER A O 1
ATOM 672 N N . ARG A 1 89 ? 10.625 19.359 -3.096 1 90.06 89 ARG A N 1
ATOM 673 C CA . ARG A 1 89 ? 10.891 20.766 -2.889 1 90.06 89 ARG A CA 1
ATOM 674 C C . ARG A 1 89 ? 12.336 21.109 -3.25 1 90.06 89 ARG A C 1
ATOM 676 O O . ARG A 1 89 ? 12.672 22.281 -3.451 1 90.06 89 ARG A O 1
ATOM 683 N N . VAL A 1 90 ? 13.117 20.109 -3.391 1 85.06 90 VAL A N 1
ATOM 684 C CA . VAL A 1 90 ? 14.539 20.312 -3.656 1 85.06 90 VAL A CA 1
ATOM 685 C C . VAL A 1 90 ? 14.789 20.297 -5.164 1 85.06 90 VAL A C 1
ATOM 687 O O . VAL A 1 90 ? 15.391 21.219 -5.703 1 85.06 90 VAL A O 1
ATOM 690 N N . THR A 1 91 ? 14.195 19.359 -5.852 1 87.38 91 THR A N 1
ATOM 691 C CA . THR A 1 91 ? 14.531 19.172 -7.262 1 87.38 91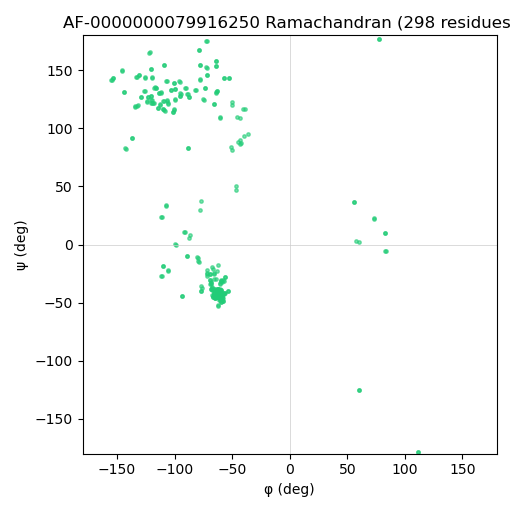 THR A CA 1
ATOM 692 C C . THR A 1 91 ? 13.406 19.703 -8.156 1 87.38 91 THR A C 1
ATOM 694 O O . THR A 1 91 ? 13.609 19.906 -9.352 1 87.38 91 THR A O 1
ATOM 697 N N . GLY A 1 92 ? 12.211 19.766 -7.57 1 91.69 92 GLY A N 1
ATOM 698 C CA . GLY A 1 92 ? 11.062 20.172 -8.359 1 91.69 92 GLY A CA 1
ATOM 699 C C . GLY A 1 92 ? 10.445 19.031 -9.148 1 91.69 92 GLY A C 1
ATOM 700 O O . GLY A 1 92 ? 9.391 19.188 -9.766 1 91.69 92 GLY A O 1
ATOM 701 N N . ARG A 1 93 ? 11.031 17.906 -9.125 1 93.38 93 ARG A N 1
ATOM 702 C CA . ARG A 1 93 ? 10.484 16.75 -9.812 1 93.38 93 ARG A CA 1
ATOM 703 C C . ARG A 1 93 ? 9.242 16.219 -9.102 1 93.38 93 ARG A C 1
ATOM 705 O O . ARG A 1 93 ? 9.18 16.234 -7.871 1 93.38 93 ARG A O 1
ATOM 712 N N . SER A 1 94 ? 8.344 15.727 -9.93 1 95.5 94 SER A N 1
ATOM 713 C CA . SER A 1 94 ? 7.078 15.266 -9.367 1 95.5 94 SER A CA 1
ATOM 714 C C . SER A 1 94 ? 6.84 13.789 -9.672 1 95.5 94 SER A C 1
ATOM 716 O O . SER A 1 94 ? 7.332 13.273 -10.68 1 95.5 94 SER A O 1
ATOM 718 N N . LEU A 1 95 ? 6.117 13.195 -8.766 1 95.38 95 LEU A N 1
ATOM 719 C CA . LEU A 1 95 ? 5.684 11.805 -8.883 1 95.38 95 LEU A CA 1
ATOM 720 C C . LEU A 1 95 ? 4.211 11.656 -8.516 1 95.38 95 LEU A C 1
ATOM 722 O O . LEU A 1 95 ? 3.797 12.055 -7.422 1 95.38 95 LEU A O 1
ATOM 726 N N . ALA A 1 96 ? 3.479 11.227 -9.477 1 96.88 96 ALA A N 1
ATOM 727 C CA . ALA A 1 96 ? 2.107 10.828 -9.164 1 96.88 96 ALA A CA 1
ATOM 728 C C . ALA A 1 96 ? 2.062 9.414 -8.586 1 96.88 96 ALA A C 1
ATOM 730 O O . ALA A 1 96 ? 2.707 8.508 -9.109 1 96.88 96 ALA A O 1
ATOM 731 N N . LEU A 1 97 ? 1.312 9.312 -7.508 1 95.44 97 LEU A N 1
ATOM 732 C CA . LEU A 1 97 ? 1.328 8.031 -6.801 1 95.44 97 LEU A CA 1
ATOM 733 C C . LEU A 1 97 ? -0.049 7.711 -6.23 1 95.44 97 LEU A C 1
ATOM 735 O O . LEU A 1 97 ? -0.687 8.57 -5.613 1 95.44 97 LEU A O 1
ATOM 739 N N . ASP A 1 98 ? -0.512 6.457 -6.488 1 97.62 98 ASP A N 1
ATOM 740 C CA . ASP A 1 98 ? -1.716 5.98 -5.816 1 97.62 98 ASP A CA 1
ATOM 741 C C . ASP A 1 98 ? -1.412 5.555 -4.383 1 97.62 98 ASP A C 1
ATOM 743 O O . ASP A 1 98 ? -0.378 4.938 -4.121 1 97.62 98 ASP A O 1
ATOM 747 N N . CYS A 1 99 ? -2.35 5.848 -3.471 1 98.19 99 CYS A N 1
ATOM 748 C CA . CYS A 1 99 ? -2.213 5.523 -2.057 1 98.19 99 CYS A CA 1
ATOM 749 C C . CYS A 1 99 ? -3.469 4.836 -1.53 1 98.19 99 CYS A C 1
ATOM 751 O O . CYS A 1 99 ? -4.574 5.109 -2.004 1 98.19 99 CYS A O 1
ATOM 753 N N . VAL A 1 100 ? -3.246 3.949 -0.626 1 98.44 100 VAL A N 1
ATOM 754 C CA . VAL A 1 100 ? -4.305 3.332 0.167 1 98.44 100 VAL A CA 1
ATOM 755 C C . VAL A 1 100 ? -4.035 3.562 1.653 1 98.44 100 VAL A C 1
ATOM 757 O O . VAL A 1 100 ? -2.951 3.256 2.15 1 98.44 100 VAL A O 1
ATOM 760 N N . ASP A 1 101 ? -5.016 4.086 2.33 1 98.69 101 ASP A N 1
ATOM 761 C CA . ASP A 1 101 ? -4.957 4.266 3.777 1 98.69 101 ASP A CA 1
ATOM 762 C C . ASP A 1 101 ? -6.039 3.449 4.477 1 98.69 101 ASP A C 1
ATOM 764 O O . ASP A 1 101 ? -7.188 3.422 4.035 1 98.69 101 ASP A O 1
ATOM 768 N N . LEU A 1 102 ? -5.672 2.785 5.516 1 98.75 102 LEU A N 1
ATOM 769 C CA . LEU A 1 102 ? -6.621 2.115 6.398 1 98.75 102 LEU A CA 1
ATOM 770 C C . LEU A 1 102 ? -6.781 2.881 7.707 1 98.75 102 LEU A C 1
ATOM 772 O O . LEU A 1 102 ? -5.805 3.096 8.43 1 98.75 102 LEU A O 1
ATOM 776 N N . TYR A 1 103 ? -7.996 3.271 7.98 1 98.81 103 TYR A N 1
ATOM 777 C CA . TYR A 1 103 ? -8.32 4.023 9.188 1 98.81 103 TYR A CA 1
ATOM 778 C C . TYR A 1 103 ? -9.078 3.154 10.188 1 98.81 103 TYR A C 1
ATOM 780 O O . TYR A 1 103 ? -9.938 2.359 9.797 1 98.81 103 TYR A O 1
ATOM 788 N N . GLN A 1 104 ? -8.742 3.33 11.391 1 98.62 104 GLN A N 1
ATOM 789 C CA . GLN A 1 104 ? -9.578 2.85 12.484 1 98.62 104 GLN A CA 1
ATOM 790 C C . GLN A 1 104 ? -10.148 4.012 13.289 1 98.62 104 GLN A C 1
ATOM 792 O O . GLN A 1 104 ? -9.43 4.945 13.648 1 98.62 104 GLN A O 1
ATOM 797 N N . VAL A 1 105 ? -11.453 3.969 13.516 1 98.44 105 VAL A N 1
ATOM 798 C CA . VAL A 1 105 ? -12.164 5.008 14.258 1 98.44 105 VAL A CA 1
ATOM 799 C C . VAL A 1 105 ? -12.844 4.398 15.484 1 98.44 105 VAL A C 1
ATOM 801 O O . VAL A 1 105 ? -13.469 3.34 15.391 1 98.44 105 VAL A O 1
ATOM 804 N N . ARG A 1 106 ? -12.602 4.957 16.562 1 96.81 106 ARG A N 1
ATOM 805 C CA . ARG A 1 106 ? -13.258 4.594 17.812 1 96.81 106 ARG A CA 1
ATOM 806 C C . ARG A 1 106 ? -13.828 5.824 18.5 1 96.81 106 ARG A C 1
ATOM 808 O O . ARG A 1 106 ? -13.125 6.812 18.703 1 96.81 106 ARG A O 1
ATOM 815 N N . ASP A 1 107 ? -15.141 5.742 18.828 1 94.94 107 ASP A N 1
ATOM 816 C CA . ASP A 1 107 ? -15.82 6.801 19.562 1 94.94 107 ASP A CA 1
ATOM 817 C C . ASP A 1 107 ? -15.68 8.141 18.859 1 94.94 107 ASP A C 1
ATOM 819 O O . ASP A 1 107 ? -15.344 9.148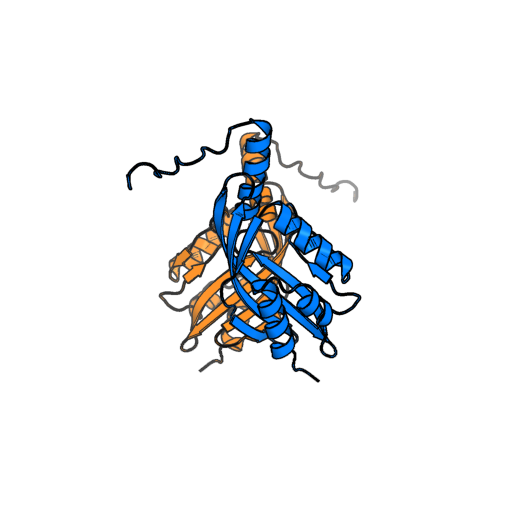 19.484 1 94.94 107 ASP A O 1
ATOM 823 N N . GLY A 1 108 ? -15.719 8.055 17.578 1 96.56 108 GLY A N 1
ATOM 824 C CA . GLY A 1 108 ? -15.75 9.273 16.781 1 96.56 108 GLY A CA 1
ATOM 825 C C . GLY A 1 108 ? -14.383 9.883 16.562 1 96.56 108 GLY A C 1
ATOM 826 O O . GLY A 1 108 ? -14.266 11 16.062 1 96.56 108 GLY A O 1
ATOM 827 N N . LYS A 1 109 ? -13.328 9.172 16.922 1 98.19 109 LYS A N 1
ATOM 828 C CA . LYS A 1 109 ? -11.961 9.641 16.75 1 98.19 109 LYS A CA 1
ATOM 829 C C . LYS A 1 109 ? -11.125 8.633 15.961 1 98.19 109 LYS A C 1
ATOM 831 O O . LYS A 1 109 ? -11.312 7.422 16.109 1 98.19 109 LYS A O 1
ATOM 836 N N . ILE A 1 110 ? -10.266 9.117 15.164 1 98.69 110 ILE A N 1
ATOM 837 C CA . ILE A 1 110 ? -9.328 8.258 14.453 1 98.69 110 ILE A CA 1
ATOM 838 C C . ILE A 1 110 ? -8.242 7.766 15.406 1 98.69 110 ILE A C 1
ATOM 840 O O . ILE A 1 110 ? -7.566 8.57 16.047 1 98.69 110 ILE A O 1
ATOM 844 N N . VAL A 1 111 ? -8.086 6.473 15.5 1 98.56 111 VAL A N 1
ATOM 845 C CA . VAL A 1 111 ? -7.145 5.934 16.484 1 98.56 111 VAL A CA 1
ATOM 846 C C . VAL A 1 111 ? -5.934 5.344 15.758 1 98.56 111 VAL A C 1
ATOM 848 O O . VAL A 1 111 ? -4.887 5.113 16.375 1 98.56 111 VAL A O 1
ATOM 851 N N . ARG A 1 112 ? -6.086 5.066 14.469 1 98.62 112 ARG A N 1
ATOM 852 C CA . ARG A 1 112 ? -4.977 4.516 13.695 1 98.62 112 ARG A CA 1
ATOM 853 C C . ARG A 1 112 ? -5.121 4.84 12.211 1 98.62 112 ARG A C 1
ATOM 855 O O . ARG A 1 112 ? -6.23 4.797 11.672 1 98.62 112 ARG A O 1
ATOM 862 N N . VAL A 1 113 ? -4.066 5.133 11.562 1 98.69 113 VAL A N 1
ATOM 863 C CA . VAL A 1 113 ? -3.963 5.262 10.117 1 98.69 113 VAL A CA 1
ATOM 864 C C . VAL A 1 113 ? -2.746 4.484 9.617 1 98.69 113 VAL A C 1
ATOM 866 O O . VAL A 1 113 ? -1.627 4.703 10.078 1 98.69 113 VAL A O 1
ATOM 869 N N . ASP A 1 114 ? -2.986 3.574 8.812 1 98.56 114 ASP A N 1
ATOM 870 C CA . ASP A 1 114 ? -1.94 2.805 8.141 1 98.56 114 ASP A CA 1
ATOM 871 C C . ASP A 1 114 ? -1.862 3.156 6.66 1 98.56 114 ASP A C 1
ATOM 873 O O . ASP A 1 114 ? -2.811 2.918 5.906 1 98.56 114 ASP A O 1
ATOM 877 N N . VAL A 1 115 ? -0.739 3.734 6.238 1 98.19 115 VAL A N 1
ATOM 878 C CA . VAL A 1 115 ? -0.621 4.309 4.902 1 98.19 115 VAL A CA 1
ATOM 879 C C . VAL A 1 115 ? 0.186 3.373 4.004 1 98.19 115 VAL A C 1
ATOM 881 O O . VAL A 1 115 ? 1.247 2.887 4.402 1 98.19 115 VAL A O 1
ATOM 884 N N . PHE A 1 116 ? -0.282 3.094 2.803 1 98.19 116 PHE A N 1
ATOM 885 C CA . PHE A 1 116 ? 0.379 2.301 1.774 1 98.19 116 PHE A CA 1
ATOM 886 C C . PHE A 1 116 ? 0.517 3.096 0.482 1 98.19 116 PHE A C 1
ATOM 888 O O . PHE A 1 116 ? -0.481 3.543 -0.087 1 98.19 116 PHE A O 1
ATOM 895 N N . TYR A 1 117 ? 1.735 3.234 0.045 1 97.12 117 TYR A N 1
ATOM 896 C CA . TYR A 1 117 ? 2.004 3.832 -1.259 1 97.12 117 TYR A CA 1
ATOM 897 C C . TYR A 1 117 ? 2.168 2.758 -2.328 1 97.12 117 TYR A C 1
ATOM 899 O O . TYR A 1 117 ? 2.811 1.731 -2.09 1 97.12 117 TYR A O 1
ATOM 907 N N . LYS A 1 118 ? 1.635 3.018 -3.484 1 97.19 118 LYS A N 1
ATOM 908 C CA . LYS A 1 118 ? 1.791 2.072 -4.586 1 97.19 118 LYS A CA 1
ATOM 909 C C . LYS A 1 118 ? 3.262 1.747 -4.828 1 97.19 118 LYS A C 1
ATOM 911 O O . LYS A 1 118 ? 3.609 0.603 -5.121 1 97.19 118 LYS A O 1
ATOM 916 N N . ASP A 1 119 ? 4.102 2.791 -4.73 1 93.62 119 ASP A N 1
ATOM 917 C CA . ASP A 1 119 ? 5.52 2.637 -5.051 1 93.62 119 ASP A CA 1
ATOM 918 C C . ASP A 1 119 ? 6.387 3.461 -4.105 1 93.62 119 ASP A C 1
ATOM 920 O O . ASP A 1 119 ? 6.895 4.52 -4.484 1 93.62 119 ASP A O 1
ATOM 924 N N . SER A 1 120 ? 6.641 2.906 -2.959 1 92.31 120 SER A N 1
ATOM 925 C CA . SER A 1 120 ? 7.438 3.623 -1.969 1 92.31 120 SER A CA 1
ATOM 926 C C . SER A 1 120 ? 8.891 3.756 -2.418 1 92.31 120 SER A C 1
ATOM 928 O O . SER A 1 120 ? 9.594 4.668 -1.986 1 92.31 120 SER A O 1
ATOM 930 N N . HIS A 1 121 ? 9.305 2.867 -3.236 1 90 121 HIS A N 1
ATOM 931 C CA . HIS A 1 121 ? 10.656 2.963 -3.768 1 90 121 HIS A CA 1
ATOM 932 C C . HIS A 1 121 ? 10.82 4.203 -4.641 1 90 121 HIS A C 1
ATOM 934 O O . HIS A 1 121 ? 11.797 4.941 -4.504 1 90 121 HIS A O 1
ATOM 940 N N . ALA A 1 122 ? 9.859 4.383 -5.473 1 90.06 122 ALA A N 1
ATOM 941 C CA . ALA A 1 122 ? 9.922 5.562 -6.332 1 90.06 122 ALA A CA 1
ATOM 942 C C . ALA A 1 122 ? 9.898 6.848 -5.512 1 90.06 122 ALA A C 1
ATOM 944 O O . ALA A 1 122 ? 10.586 7.816 -5.84 1 90.06 122 ALA A O 1
ATOM 945 N N . LEU A 1 123 ? 9.125 6.789 -4.508 1 91.25 123 LEU A N 1
ATOM 946 C CA . LEU A 1 123 ? 9.039 7.945 -3.627 1 91.25 123 LEU A CA 1
ATOM 947 C C . LEU A 1 123 ? 10.359 8.18 -2.904 1 91.25 123 LEU A C 1
ATOM 949 O O . LEU A 1 123 ? 10.82 9.32 -2.799 1 91.25 123 LEU A O 1
ATOM 953 N N . THR A 1 124 ? 10.984 7.145 -2.428 1 88.56 124 THR A N 1
ATOM 954 C CA . THR A 1 124 ? 12.273 7.219 -1.759 1 88.56 124 THR A CA 1
ATOM 955 C C . THR A 1 124 ? 13.352 7.723 -2.717 1 88.56 124 THR A C 1
ATOM 957 O O . THR A 1 124 ? 14.211 8.523 -2.334 1 88.56 124 THR A O 1
ATOM 960 N N . GLU A 1 125 ? 13.266 7.215 -3.916 1 86.44 125 GLU A N 1
ATOM 961 C CA . GLU A 1 125 ? 14.242 7.641 -4.918 1 86.44 125 GLU A CA 1
ATOM 962 C C . GLU A 1 125 ? 14.117 9.133 -5.207 1 86.44 125 GLU A C 1
ATOM 964 O O . GLU A 1 125 ? 15.117 9.812 -5.43 1 86.44 125 GLU A O 1
ATOM 969 N N . LEU A 1 126 ? 12.914 9.547 -5.238 1 86.56 126 LEU A N 1
ATOM 970 C CA . LEU A 1 126 ? 12.695 10.977 -5.434 1 86.56 126 LEU A CA 1
ATOM 971 C C . LEU A 1 126 ? 13.352 11.789 -4.324 1 86.56 126 LEU A C 1
ATOM 973 O O . LEU A 1 126 ? 13.875 12.875 -4.57 1 86.56 126 LEU A O 1
ATOM 977 N N . CYS A 1 127 ? 13.445 11.219 -3.105 1 81.69 127 CYS A N 1
ATOM 978 C CA . CYS A 1 127 ? 14.07 11.875 -1.964 1 81.69 127 CYS A CA 1
ATOM 979 C C . CYS A 1 127 ? 15.586 11.82 -2.064 1 81.69 127 CYS A C 1
ATOM 981 O O . CYS A 1 127 ? 16.281 12.781 -1.698 1 81.69 127 CYS A O 1
ATOM 983 N N . ARG A 1 128 ? 16.094 10.68 -2.518 1 76.38 128 ARG A N 1
ATOM 984 C CA . ARG A 1 128 ? 17.531 10.516 -2.637 1 76.38 128 ARG A CA 1
ATOM 985 C C . ARG A 1 128 ? 18.109 11.5 -3.654 1 76.38 128 ARG A C 1
ATOM 987 O O . ARG A 1 128 ? 19.219 12.008 -3.469 1 76.38 128 ARG A O 1
ATOM 994 N N . GLU A 1 129 ? 17.391 11.648 -4.684 1 72.69 129 GLU A N 1
ATOM 995 C CA . GLU A 1 129 ? 17.828 12.633 -5.676 1 72.69 129 GLU A CA 1
ATOM 996 C C . GLU A 1 129 ? 18 14.016 -5.051 1 72.69 129 GLU A C 1
ATOM 998 O O . GLU A 1 129 ? 18.828 14.805 -5.496 1 72.69 129 GLU A O 1
ATOM 1003 N N . GLU A 1 130 ? 17.25 14.195 -4.047 1 67.56 130 GLU A N 1
ATOM 1004 C CA . GLU A 1 130 ? 17.344 15.453 -3.305 1 67.56 130 GLU A CA 1
ATOM 1005 C C . GLU A 1 130 ? 18.688 15.57 -2.584 1 67.56 130 GLU A C 1
ATOM 1007 O O . GLU A 1 130 ? 19.312 16.625 -2.611 1 67.56 130 GLU A O 1
ATOM 1012 N N . VAL A 1 131 ? 19 14.469 -2.014 1 64.56 131 VAL A N 1
ATOM 1013 C CA . VAL A 1 131 ? 20.234 14.438 -1.239 1 64.56 131 VAL A CA 1
ATOM 1014 C C . VAL A 1 131 ? 21.438 14.617 -2.17 1 64.56 131 VAL A C 1
ATOM 1016 O O . VAL A 1 131 ? 22.344 15.398 -1.881 1 64.56 131 VAL A O 1
ATOM 1019 N N . ALA A 1 132 ? 21.328 13.922 -3.314 1 65.62 132 ALA A N 1
ATOM 1020 C CA . ALA A 1 132 ? 22.406 14.023 -4.289 1 65.62 132 ALA A CA 1
ATOM 1021 C C . ALA A 1 132 ? 22.484 15.43 -4.883 1 65.62 132 ALA A C 1
ATOM 1023 O O . ALA A 1 132 ? 23.578 15.961 -5.09 1 65.62 132 ALA A O 1
ATOM 1024 N N . ALA A 1 133 ? 21.375 16.016 -5.137 1 62.22 133 ALA A N 1
ATOM 1025 C CA . ALA A 1 133 ? 21.312 17.359 -5.688 1 62.22 133 ALA A CA 1
ATOM 1026 C C . ALA A 1 133 ? 21.812 18.391 -4.672 1 62.22 133 ALA A C 1
ATOM 1028 O O . ALA A 1 133 ? 22.531 19.328 -5.031 1 62.22 133 ALA A O 1
ATOM 1029 N N . ALA A 1 134 ? 21.516 18.172 -3.477 1 62.12 134 ALA A N 1
ATOM 1030 C CA . ALA A 1 134 ? 21.969 19.062 -2.408 1 62.12 134 ALA A CA 1
ATOM 1031 C C . ALA A 1 134 ? 23.484 18.969 -2.211 1 62.12 134 ALA A C 1
ATOM 1033 O O . ALA A 1 134 ? 24.141 19.969 -1.88 1 62.12 134 ALA A O 1
ATOM 1034 N N . ALA A 1 135 ? 23.938 17.75 -2.445 1 65.31 135 ALA A N 1
ATOM 1035 C CA . ALA A 1 135 ? 25.375 17.516 -2.254 1 65.31 135 ALA A CA 1
ATOM 1036 C C . ALA A 1 135 ? 26.188 18.078 -3.414 1 65.31 135 ALA A C 1
ATOM 1038 O O . ALA A 1 135 ? 27.344 18.453 -3.238 1 65.31 135 ALA A O 1
ATOM 1039 N N . THR A 1 136 ? 25.578 17.953 -4.582 1 62.34 136 THR A N 1
ATOM 1040 C CA . THR A 1 136 ? 26.328 18.359 -5.754 1 62.34 136 THR A CA 1
ATOM 1041 C C . THR A 1 136 ? 26.141 19.859 -6.02 1 62.34 136 THR A C 1
ATOM 1043 O O . THR A 1 136 ? 26.828 20.438 -6.848 1 62.34 136 THR A O 1
ATOM 1046 N N . GLY A 1 137 ? 25.516 20.625 -5.238 1 56.72 137 GLY A N 1
ATOM 1047 C CA . GLY A 1 137 ? 25.328 22.062 -5.418 1 56.72 137 GLY A CA 1
ATOM 1048 C C . GLY A 1 137 ? 24.594 22.406 -6.695 1 56.72 137 GLY A C 1
ATOM 1049 O O . GLY A 1 137 ? 24.75 23.516 -7.227 1 56.72 137 GLY A O 1
ATOM 1050 N N . GLN A 1 138 ? 24.094 21.516 -7.586 1 48.31 138 GLN A N 1
ATOM 1051 C CA . GLN A 1 138 ? 23.562 21.875 -8.891 1 48.31 138 GLN A CA 1
ATOM 1052 C C . GLN A 1 138 ? 22.375 22.828 -8.758 1 48.31 138 GLN A C 1
ATOM 1054 O O . GLN A 1 138 ? 21.422 22.547 -8.023 1 48.31 138 GLN A O 1
ATOM 1059 N N . PRO A 1 139 ? 22.562 24.125 -9.141 1 46.81 139 PRO A N 1
ATOM 1060 C CA . PRO A 1 139 ? 21.5 25.125 -9.117 1 46.81 139 PRO A CA 1
ATOM 1061 C C . PRO A 1 139 ? 20.219 24.656 -9.812 1 46.81 139 PRO A C 1
ATOM 1063 O O . PRO A 1 139 ? 20.281 23.797 -10.695 1 46.81 139 PRO A O 1
ATOM 1066 N N . HIS A 1 140 ? 19.125 24.625 -9.188 1 47.28 140 HIS A N 1
ATOM 1067 C CA . HIS A 1 140 ? 17.797 24.5 -9.781 1 47.28 140 HIS A CA 1
ATOM 1068 C C . HIS A 1 140 ? 17.688 25.328 -11.055 1 47.28 140 HIS A C 1
ATOM 1070 O O . HIS A 1 140 ? 18.047 26.5 -11.07 1 47.28 140 HIS A O 1
ATOM 1076 N N . SER A 1 141 ? 17.922 24.781 -12.203 1 41.03 141 SER A N 1
ATOM 1077 C CA . SER A 1 141 ? 17.703 25.562 -13.422 1 41.03 141 SER A CA 1
ATOM 1078 C C . SER A 1 141 ? 16.406 26.375 -13.344 1 41.03 141 SER A C 1
ATOM 1080 O O . SER A 1 141 ? 15.328 25.797 -13.18 1 41.03 141 SER A O 1
ATOM 1082 N N . THR A 1 142 ? 16.422 27.531 -12.82 1 40.28 142 THR A N 1
ATOM 1083 C CA . THR A 1 142 ? 15.375 28.547 -12.945 1 40.28 142 THR A CA 1
ATOM 1084 C C . THR A 1 142 ? 14.898 28.656 -14.391 1 40.28 142 THR A C 1
ATOM 1086 O O . THR A 1 142 ? 15.703 28.875 -15.297 1 40.28 142 THR A O 1
ATOM 1089 N N . THR A 1 143 ? 13.938 27.891 -14.812 1 37.81 143 THR A N 1
ATOM 1090 C CA . THR A 1 143 ? 13.32 28.234 -16.078 1 37.81 143 THR A CA 1
ATOM 1091 C C . THR A 1 143 ? 13.133 29.75 -16.203 1 37.81 143 THR A C 1
ATOM 1093 O O . THR A 1 143 ? 12.672 30.391 -15.266 1 37.81 143 THR A O 1
ATOM 1096 N N . PRO A 1 144 ? 13.797 30.438 -17.203 1 37.97 144 PRO A N 1
ATOM 1097 C CA . PRO A 1 144 ? 13.672 31.844 -17.547 1 37.97 144 PRO A CA 1
ATOM 1098 C C . PRO A 1 144 ? 12.219 32.312 -17.609 1 37.97 144 PRO A C 1
ATOM 1100 O O . PRO A 1 144 ? 11.352 31.594 -18.125 1 37.97 144 PRO A O 1
ATOM 1103 N N . ASP A 1 145 ? 11.711 33.125 -16.719 1 34.12 145 ASP A N 1
ATOM 1104 C CA . ASP A 1 145 ? 10.508 33.938 -16.781 1 34.12 145 ASP A CA 1
ATOM 1105 C C . ASP A 1 145 ? 10.477 34.781 -18.062 1 34.12 145 ASP A C 1
ATOM 1107 O O . ASP A 1 145 ? 11.359 35.594 -18.281 1 34.12 145 ASP A O 1
ATOM 1111 N N . ASP A 1 146 ? 10.031 34.281 -19.219 1 35.09 146 ASP A N 1
ATOM 1112 C CA . ASP A 1 146 ? 9.711 35.031 -20.422 1 35.09 146 ASP A CA 1
ATOM 1113 C C . ASP A 1 146 ? 8.867 36.25 -20.094 1 35.09 146 ASP A C 1
ATOM 1115 O O . ASP A 1 146 ? 7.645 36.188 -20 1 35.09 146 ASP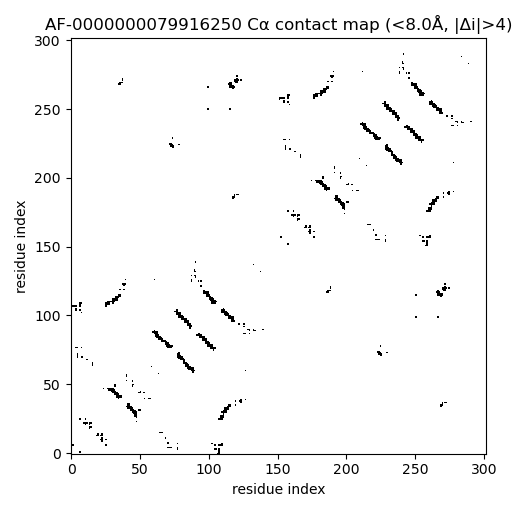 A O 1
ATOM 1119 N N . ARG A 1 147 ? 9.117 37.094 -19.125 1 31.88 147 ARG A N 1
ATOM 1120 C CA . ARG A 1 147 ? 8.414 38.375 -18.891 1 31.88 147 ARG A CA 1
ATOM 1121 C C . ARG A 1 147 ? 8.625 39.312 -20.062 1 31.88 147 ARG A C 1
ATOM 1123 O O . ARG A 1 147 ? 8.125 40.438 -20.031 1 31.88 147 ARG A O 1
ATOM 1130 N N . ASP A 1 148 ? 9.656 39.094 -20.984 1 31.84 148 ASP A N 1
ATOM 1131 C CA . ASP A 1 148 ? 9.914 40.344 -21.703 1 31.84 148 ASP A CA 1
ATOM 1132 C C . ASP A 1 148 ? 8.742 40.688 -22.609 1 31.84 148 ASP A C 1
ATOM 1134 O O . ASP A 1 148 ? 8.703 41.781 -23.188 1 31.84 148 ASP A O 1
ATOM 1138 N N . GLU A 1 149 ? 8.016 39.75 -23.172 1 32.28 149 GLU A N 1
ATOM 1139 C CA . GLU A 1 149 ? 7.52 40.281 -24.453 1 32.28 149 GLU A CA 1
ATOM 1140 C C . GLU A 1 149 ? 6.453 41.344 -24.234 1 32.28 149 GLU A C 1
ATOM 1142 O O . GLU A 1 149 ? 5.945 41.938 -25.188 1 32.28 149 GLU A O 1
ATOM 1147 N N . PHE A 1 150 ? 5.609 41.406 -23.109 1 28.66 150 PHE A N 1
ATOM 1148 C CA . PHE A 1 150 ? 4.516 42.344 -23.312 1 28.66 150 PHE A CA 1
ATOM 1149 C C . PHE A 1 150 ? 4.996 43.781 -23.141 1 28.66 150 PHE A C 1
ATOM 1151 O O . PHE A 1 150 ? 4.801 44.406 -22.094 1 28.66 150 PHE A O 1
ATOM 1158 N N . ARG A 1 151 ? 6.23 44.125 -23.594 1 23.05 151 ARG A N 1
ATOM 1159 C CA . ARG A 1 151 ? 6.285 45.562 -23.859 1 23.05 151 ARG A CA 1
ATOM 1160 C C . ARG A 1 151 ? 5.539 45.906 -25.141 1 23.05 151 ARG A C 1
ATOM 1162 O O . ARG A 1 151 ? 5.641 45.188 -26.141 1 23.05 151 ARG A O 1
ATOM 1169 N N . MET B 1 1 ? -24.797 -17.109 -8.391 1 78.69 1 MET B N 1
ATOM 1170 C CA . MET B 1 1 ? -23.469 -16.547 -8.648 1 78.69 1 MET B CA 1
ATOM 1171 C C . MET B 1 1 ? -22.734 -16.266 -7.344 1 78.69 1 MET B C 1
ATOM 1173 O O . MET B 1 1 ? -23.359 -15.93 -6.336 1 78.69 1 MET B O 1
ATOM 1177 N N . LYS B 1 2 ? -21.469 -16.672 -7.305 1 86.62 2 LYS B N 1
ATOM 1178 C CA . LYS B 1 2 ? -20.719 -16.484 -6.07 1 86.62 2 LYS B CA 1
ATOM 1179 C C . LYS B 1 2 ? -20.547 -14.992 -5.746 1 86.62 2 LYS B C 1
ATOM 1181 O O . LYS B 1 2 ? -20.375 -14.172 -6.648 1 86.62 2 LYS B O 1
ATOM 1186 N N . ASP B 1 3 ? -20.844 -14.68 -4.57 1 93.69 3 ASP B N 1
ATOM 1187 C CA . ASP B 1 3 ? -20.609 -13.289 -4.195 1 93.69 3 ASP B CA 1
ATOM 1188 C C . ASP B 1 3 ? -19.125 -12.953 -4.246 1 93.69 3 ASP B C 1
ATOM 1190 O O . ASP B 1 3 ? -18.281 -13.844 -4.184 1 93.69 3 ASP B O 1
ATOM 1194 N N . SER B 1 4 ? -18.828 -11.727 -4.371 1 97.31 4 SER B N 1
ATOM 1195 C CA . SER B 1 4 ? -17.469 -11.242 -4.617 1 97.31 4 SER B CA 1
ATOM 1196 C C . SER B 1 4 ? -16.516 -11.656 -3.502 1 97.31 4 SER B C 1
ATOM 1198 O O . SER B 1 4 ? -15.375 -12.031 -3.762 1 97.31 4 SER B O 1
ATOM 1200 N N . ILE B 1 5 ? -16.906 -11.648 -2.26 1 97.44 5 ILE B N 1
ATOM 1201 C CA . ILE B 1 5 ? -16.062 -12.016 -1.125 1 97.44 5 ILE B CA 1
ATOM 1202 C C . ILE B 1 5 ? -15.68 -13.484 -1.227 1 97.44 5 ILE B C 1
ATOM 1204 O O . ILE B 1 5 ? -14.531 -13.852 -0.959 1 97.44 5 ILE B O 1
ATOM 1208 N N . THR B 1 6 ? -16.625 -14.297 -1.525 1 97.81 6 THR B N 1
ATOM 1209 C CA . THR B 1 6 ? -16.359 -15.727 -1.665 1 97.81 6 THR B CA 1
ATOM 1210 C C . THR B 1 6 ? -15.359 -15.984 -2.785 1 97.81 6 THR B C 1
ATOM 1212 O O . THR B 1 6 ? -14.43 -16.781 -2.623 1 97.81 6 THR B O 1
ATOM 1215 N N . VAL B 1 7 ? -15.555 -15.289 -3.902 1 98.38 7 VAL B N 1
ATOM 1216 C CA . VAL B 1 7 ? -14.641 -15.43 -5.031 1 98.38 7 VAL B CA 1
ATOM 1217 C C . VAL B 1 7 ? -13.219 -15.078 -4.598 1 98.38 7 VAL B C 1
ATOM 1219 O O . VAL B 1 7 ? -12.281 -15.836 -4.848 1 98.38 7 VAL B O 1
ATOM 1222 N N . VAL B 1 8 ? -13.031 -13.977 -3.934 1 98.69 8 VAL B N 1
ATOM 1223 C CA . VAL B 1 8 ? -11.719 -13.508 -3.521 1 98.69 8 VAL B CA 1
ATOM 1224 C C . VAL B 1 8 ? -11.148 -14.43 -2.445 1 98.69 8 VAL B C 1
ATOM 1226 O O . VAL B 1 8 ? -9.953 -14.727 -2.439 1 98.69 8 VAL B O 1
ATOM 1229 N N . ARG B 1 9 ? -12.008 -14.898 -1.56 1 98.5 9 ARG B N 1
ATOM 1230 C CA . ARG B 1 9 ? -11.555 -15.844 -0.543 1 98.5 9 ARG B CA 1
ATOM 1231 C C . ARG B 1 9 ? -11.016 -17.125 -1.182 1 98.5 9 ARG B C 1
ATOM 1233 O O . ARG B 1 9 ? -9.945 -17.594 -0.807 1 98.5 9 ARG B O 1
ATOM 1240 N N . GLU B 1 10 ? -11.75 -17.641 -2.092 1 98.44 10 GLU B N 1
ATOM 1241 C CA . GLU B 1 10 ? -11.297 -18.844 -2.787 1 98.44 10 GLU B CA 1
ATOM 1242 C C . GLU B 1 10 ? -9.984 -18.609 -3.521 1 98.44 10 GLU B C 1
ATOM 1244 O O . GLU B 1 10 ? -9.102 -19.469 -3.537 1 98.44 10 GLU B O 1
ATOM 1249 N N . PHE B 1 11 ? -9.891 -17.453 -4.125 1 98.69 11 PHE B N 1
ATOM 1250 C CA . PHE B 1 11 ? -8.672 -17.109 -4.844 1 98.69 11 PHE B CA 1
ATOM 1251 C C . PHE B 1 11 ? -7.484 -17.047 -3.889 1 98.69 11 PHE B C 1
ATOM 1253 O O . PHE B 1 11 ? -6.445 -17.656 -4.137 1 98.69 11 PHE B O 1
ATOM 1260 N N . THR B 1 12 ? -7.617 -16.266 -2.803 1 98.62 12 THR B N 1
ATOM 1261 C CA . THR B 1 12 ? -6.52 -16.125 -1.853 1 98.62 12 THR B CA 1
ATOM 1262 C C . THR B 1 12 ? -6.172 -17.484 -1.224 1 98.62 12 THR B C 1
ATOM 1264 O O . THR B 1 12 ? -5 -17.766 -0.979 1 98.62 12 THR B O 1
ATOM 1267 N N . ASP B 1 13 ? -7.195 -18.312 -0.925 1 98.31 13 ASP B N 1
ATOM 1268 C CA . ASP B 1 13 ? -6.945 -19.672 -0.431 1 98.31 13 ASP B CA 1
ATOM 1269 C C . ASP B 1 13 ? -6.133 -20.484 -1.437 1 98.31 13 ASP B C 1
ATOM 1271 O O . ASP B 1 13 ? -5.207 -21.203 -1.058 1 98.31 13 ASP B O 1
ATOM 1275 N N . GLY B 1 14 ? -6.512 -20.391 -2.695 1 97.94 14 GLY B N 1
ATOM 1276 C CA . GLY B 1 14 ? -5.77 -21.062 -3.746 1 97.94 14 GLY B CA 1
ATOM 1277 C C . GLY B 1 14 ? -4.32 -20.625 -3.83 1 97.94 14 GLY B C 1
ATOM 1278 O O . GLY B 1 14 ? -3.424 -21.453 -3.996 1 97.94 14 GLY B O 1
ATOM 1279 N N . LEU B 1 15 ? -4.086 -19.344 -3.748 1 97 15 LEU B N 1
ATOM 1280 C CA . LEU B 1 15 ? -2.729 -18.812 -3.771 1 97 15 LEU B CA 1
ATOM 1281 C C . LEU B 1 15 ? -1.904 -19.375 -2.619 1 97 15 LEU B C 1
ATOM 1283 O O . LEU B 1 15 ? -0.774 -19.828 -2.82 1 97 15 LEU B O 1
ATOM 1287 N N . ARG B 1 16 ? -2.463 -19.375 -1.419 1 97.25 16 ARG B N 1
ATOM 1288 C CA . ARG B 1 16 ? -1.769 -19.828 -0.221 1 97.25 16 ARG B CA 1
ATOM 1289 C C . ARG B 1 16 ? -1.464 -21.328 -0.305 1 97.25 16 ARG B C 1
ATOM 1291 O O . ARG B 1 16 ? -0.436 -21.781 0.198 1 97.25 16 ARG B O 1
ATOM 1298 N N . ALA B 1 17 ? -2.299 -22.047 -1.011 1 96.81 17 ALA B N 1
ATOM 1299 C CA . ALA B 1 17 ? -2.146 -23.5 -1.143 1 96.81 17 ALA B CA 1
ATOM 1300 C C . ALA B 1 17 ? -1.265 -23.844 -2.338 1 96.81 17 ALA B C 1
ATOM 1302 O O . ALA B 1 17 ? -0.908 -25.016 -2.533 1 96.81 17 ALA B O 1
ATOM 1303 N N . GLY B 1 18 ? -0.961 -22.875 -3.143 1 95.62 18 GLY B N 1
ATOM 1304 C CA . GLY B 1 18 ? -0.224 -23.141 -4.371 1 95.62 18 GLY B CA 1
ATOM 1305 C C . GLY B 1 18 ? -1.057 -23.828 -5.434 1 95.62 18 GLY B C 1
ATOM 1306 O O . GLY B 1 18 ? -0.516 -24.516 -6.305 1 95.62 18 GLY B O 1
ATOM 1307 N N . ASP B 1 19 ? -2.357 -23.703 -5.34 1 97.19 19 ASP B N 1
ATOM 1308 C CA . ASP B 1 19 ? -3.279 -24.312 -6.289 1 97.19 19 ASP B CA 1
ATOM 1309 C C . ASP B 1 19 ? -3.547 -23.391 -7.473 1 97.19 19 ASP B C 1
ATOM 1311 O O . ASP B 1 19 ? -4.621 -22.797 -7.574 1 97.19 19 ASP B O 1
ATOM 1315 N N . VAL B 1 20 ? -2.711 -23.375 -8.438 1 97.19 20 VAL B N 1
ATOM 1316 C CA . VAL B 1 20 ? -2.721 -22.438 -9.547 1 97.19 20 VAL B CA 1
ATOM 1317 C C . VAL B 1 20 ? -3.959 -22.656 -10.414 1 97.19 20 VAL B C 1
ATOM 1319 O O . VAL B 1 20 ? -4.668 -21.719 -10.758 1 97.19 20 VAL B O 1
ATOM 1322 N N . PRO B 1 21 ? -4.316 -23.891 -10.75 1 97.25 21 PRO B N 1
ATOM 1323 C CA . PRO B 1 21 ? -5.523 -24.109 -11.547 1 97.25 21 PRO B CA 1
ATOM 1324 C C . PRO B 1 21 ? -6.777 -23.531 -10.891 1 97.25 21 PRO B C 1
ATOM 1326 O O . PRO B 1 21 ? -7.609 -22.922 -11.57 1 97.25 21 PRO B O 1
ATOM 1329 N N . ALA B 1 22 ? -6.891 -23.719 -9.625 1 97.12 22 ALA B N 1
ATOM 1330 C CA . ALA B 1 22 ? -8.047 -23.172 -8.914 1 97.12 22 ALA B CA 1
ATOM 1331 C C . ALA B 1 22 ? -8.086 -21.656 -9.023 1 97.12 22 ALA B C 1
ATOM 1333 O O . ALA B 1 22 ? -9.156 -21.062 -9.148 1 97.12 22 ALA B O 1
ATOM 1334 N N . CYS B 1 23 ? -6.93 -20.984 -8.891 1 98.19 23 CYS B N 1
ATOM 1335 C CA . CYS B 1 23 ? -6.852 -19.547 -9.031 1 98.19 23 CYS B CA 1
ATOM 1336 C C . CYS B 1 23 ? -7.27 -19.109 -10.43 1 98.19 23 CYS B C 1
ATOM 1338 O O . CYS B 1 23 ? -8.07 -18.188 -10.586 1 98.19 23 CYS B O 1
ATOM 1340 N N . LEU B 1 24 ? -6.746 -19.828 -11.438 1 98.06 24 LEU B N 1
ATOM 1341 C CA . LEU B 1 24 ? -7.004 -19.469 -12.828 1 98.06 24 LEU B CA 1
ATOM 1342 C C . LEU B 1 24 ? -8.5 -19.516 -13.133 1 98.06 24 LEU B C 1
ATOM 1344 O O . LEU B 1 24 ? -9.008 -18.688 -13.891 1 98.06 24 LEU B O 1
ATOM 1348 N N . ASP B 1 25 ? -9.195 -20.391 -12.531 1 97.12 25 ASP B N 1
ATOM 1349 C CA . ASP B 1 25 ? -10.625 -20.594 -12.773 1 97.12 25 ASP B CA 1
ATOM 1350 C C . ASP B 1 25 ? -11.43 -19.375 -12.305 1 97.12 25 ASP B C 1
ATOM 1352 O O . ASP B 1 25 ? -12.555 -19.156 -12.766 1 97.12 25 ASP B O 1
ATOM 1356 N N . LEU B 1 26 ? -10.875 -18.578 -11.438 1 98.38 26 LEU B N 1
ATOM 1357 C CA . LEU B 1 26 ? -11.586 -17.453 -10.828 1 98.38 26 LEU B CA 1
ATOM 1358 C C . LEU B 1 26 ? -11.25 -16.141 -11.531 1 98.38 26 LEU B C 1
ATOM 1360 O O . LEU B 1 26 ? -11.797 -15.094 -11.188 1 98.38 26 LEU B O 1
ATOM 1364 N N . LEU B 1 27 ? -10.414 -16.203 -12.531 1 98.44 27 LEU B N 1
ATOM 1365 C CA . LEU B 1 27 ? -9.922 -14.977 -13.156 1 98.44 27 LEU B CA 1
ATOM 1366 C C . LEU B 1 27 ? -10.68 -14.688 -14.453 1 98.44 27 LEU B C 1
ATOM 1368 O O . LEU B 1 27 ? -10.977 -15.609 -15.219 1 98.44 27 LEU B O 1
ATOM 1372 N N . ASP B 1 28 ? -11 -13.469 -14.664 1 98.12 28 ASP B N 1
ATOM 1373 C CA . ASP B 1 28 ? -11.461 -13.008 -15.969 1 98.12 28 ASP B CA 1
ATOM 1374 C C . ASP B 1 28 ? -10.359 -13.164 -17.016 1 98.12 28 ASP B C 1
ATOM 1376 O O . ASP B 1 28 ? -9.172 -13.062 -16.703 1 98.12 28 ASP B O 1
ATOM 1380 N N . GLU B 1 29 ? -10.711 -13.312 -18.266 1 97.06 29 GLU B N 1
ATOM 1381 C CA . GLU B 1 29 ? -9.742 -13.492 -19.344 1 97.06 29 GLU B CA 1
ATOM 1382 C C . GLU B 1 29 ? -8.891 -12.242 -19.531 1 97.06 29 GLU B C 1
ATOM 1384 O O . GLU B 1 29 ? -7.738 -12.328 -19.953 1 97.06 29 GLU B O 1
ATOM 1389 N N . ALA B 1 30 ? -9.445 -11.133 -19.125 1 97.44 30 ALA B N 1
ATOM 1390 C CA . ALA B 1 30 ? -8.734 -9.867 -19.312 1 97.44 30 ALA B CA 1
ATOM 1391 C C . ALA B 1 30 ? -8.297 -9.297 -17.969 1 97.44 30 ALA B C 1
ATOM 1393 O O . ALA B 1 30 ? -8.164 -8.078 -17.812 1 97.44 30 ALA B O 1
ATOM 1394 N N . ILE B 1 31 ? -8.156 -10.094 -17 1 98.31 31 ILE B N 1
ATOM 1395 C CA . ILE B 1 31 ? -7.754 -9.664 -15.672 1 98.31 31 ILE B CA 1
ATOM 1396 C C . ILE B 1 31 ? -6.473 -8.836 -15.758 1 98.31 31 ILE B C 1
ATOM 1398 O O . ILE B 1 31 ? -5.602 -9.117 -16.594 1 98.31 31 ILE B O 1
ATOM 1402 N N . VAL B 1 32 ? -6.375 -7.84 -14.938 1 98.56 32 VAL B N 1
ATOM 1403 C CA . VAL B 1 32 ? -5.148 -7.059 -14.797 1 98.56 32 VAL B CA 1
ATOM 1404 C C . VAL B 1 32 ? -4.648 -7.145 -13.352 1 98.56 32 VAL B C 1
ATOM 1406 O O . VAL B 1 32 ? -5.383 -6.824 -12.414 1 98.56 32 VAL B O 1
ATOM 1409 N N . PHE B 1 33 ? -3.482 -7.613 -13.195 1 98.12 33 PHE B N 1
ATOM 1410 C CA . PHE B 1 33 ? -2.74 -7.516 -11.945 1 98.12 33 PHE B CA 1
ATOM 1411 C C . PHE B 1 33 ? -1.735 -6.375 -12 1 98.12 33 PHE B C 1
ATOM 1413 O O . PHE B 1 33 ? -0.886 -6.328 -12.891 1 98.12 33 PHE B O 1
ATOM 1420 N N . SER B 1 34 ? -1.851 -5.531 -11.055 1 98.06 34 SER B N 1
ATOM 1421 C CA . SER B 1 34 ? -0.992 -4.352 -11.07 1 98.06 34 SER B CA 1
ATOM 1422 C C . SER B 1 34 ? -0.026 -4.355 -9.891 1 98.06 34 SER B C 1
ATOM 1424 O O . SER B 1 34 ? -0.452 -4.355 -8.727 1 98.06 34 SER B O 1
ATOM 1426 N N . GLU B 1 35 ? 1.255 -4.406 -10.211 1 95.81 35 GLU B N 1
ATOM 1427 C CA . GLU B 1 35 ? 2.352 -4.277 -9.258 1 95.81 35 GLU B CA 1
ATOM 1428 C C . GLU B 1 35 ? 3.08 -2.949 -9.422 1 95.81 35 GLU B C 1
ATOM 1430 O O . GLU B 1 35 ? 3.057 -2.355 -10.508 1 95.81 35 GLU B O 1
ATOM 1435 N N . ALA B 1 36 ? 3.68 -2.537 -8.328 1 93.81 36 ALA B N 1
ATOM 1436 C CA . ALA B 1 36 ? 4.441 -1.294 -8.422 1 93.81 36 ALA B CA 1
ATOM 1437 C C . ALA B 1 36 ? 5.512 -1.383 -9.5 1 93.81 36 ALA B C 1
ATOM 1439 O O . ALA B 1 36 ? 6.211 -2.395 -9.617 1 93.81 36 ALA B O 1
ATOM 1440 N N . ASP B 1 37 ? 5.75 -0.322 -10.203 1 91.25 37 ASP B N 1
ATOM 1441 C CA . ASP B 1 37 ? 6.648 -0.33 -11.352 1 91.25 37 ASP B CA 1
ATOM 1442 C C . ASP B 1 37 ? 8.094 -0.53 -10.914 1 91.25 37 ASP B C 1
ATOM 1444 O O . ASP B 1 37 ? 8.891 -1.125 -11.648 1 91.25 37 ASP B O 1
ATOM 1448 N N . SER B 1 38 ? 8.414 -0.091 -9.781 1 88.31 38 SER B N 1
ATOM 1449 C CA . SER B 1 38 ? 9.82 -0.086 -9.383 1 88.31 38 SER B CA 1
ATOM 1450 C C . SER B 1 38 ? 10.266 -1.466 -8.906 1 88.31 38 SER B C 1
ATOM 1452 O O . SER B 1 38 ? 11.461 -1.712 -8.734 1 88.31 38 SER B O 1
ATOM 1454 N N . LEU B 1 39 ? 9.344 -2.373 -8.703 1 91.31 39 LEU B N 1
ATOM 1455 C CA . LEU B 1 39 ? 9.703 -3.721 -8.273 1 91.31 39 LEU B CA 1
ATOM 1456 C C . LEU B 1 39 ? 10.352 -4.5 -9.406 1 91.31 39 LEU B C 1
ATOM 1458 O O . LEU B 1 39 ? 10.055 -4.266 -10.578 1 91.31 39 LEU B O 1
ATOM 1462 N N . PRO B 1 40 ? 11.211 -5.445 -9.023 1 88.06 40 PRO B N 1
ATOM 1463 C CA . PRO B 1 40 ? 11.773 -6.301 -10.07 1 88.06 40 PRO B CA 1
ATOM 1464 C C . PRO B 1 40 ? 10.695 -7.023 -10.883 1 88.06 40 PRO B C 1
ATOM 1466 O O . PRO B 1 40 ? 10.891 -7.281 -12.07 1 88.06 40 PRO B O 1
ATOM 1469 N N . PHE B 1 41 ? 9.609 -7.309 -10.211 1 92.44 41 PHE B N 1
ATOM 1470 C CA . PHE B 1 41 ? 8.477 -7.938 -10.875 1 92.44 41 PHE B CA 1
ATOM 1471 C C . PHE B 1 41 ? 7.332 -6.945 -11.047 1 92.44 41 PHE B C 1
ATOM 1473 O O . PHE B 1 41 ? 6.16 -7.309 -10.914 1 92.44 41 PHE B O 1
ATOM 1480 N N . GLY B 1 42 ? 7.68 -5.746 -11.25 1 94.44 42 GLY B N 1
ATOM 1481 C CA . GLY B 1 42 ? 6.684 -4.688 -11.336 1 94.44 42 GLY B CA 1
ATOM 1482 C C . GLY B 1 42 ? 5.98 -4.641 -12.68 1 94.44 42 GLY B C 1
ATOM 1483 O O . GLY B 1 42 ? 6.379 -5.332 -13.617 1 94.44 42 GLY B O 1
ATOM 1484 N N . GLY B 1 43 ? 4.852 -3.828 -12.664 1 95.25 43 GLY B N 1
ATOM 1485 C CA . GLY B 1 43 ? 4.109 -3.613 -13.898 1 95.25 43 GLY B CA 1
ATOM 1486 C C . GLY B 1 43 ? 2.736 -4.258 -13.891 1 95.25 43 GLY B C 1
ATOM 1487 O O . GLY B 1 43 ? 2.295 -4.777 -12.859 1 95.25 43 GLY B O 1
ATOM 1488 N N . ASP B 1 44 ? 2.059 -4.098 -15.023 1 97.81 44 ASP B N 1
ATOM 1489 C CA . ASP B 1 44 ? 0.741 -4.695 -15.211 1 97.81 44 ASP B CA 1
ATOM 1490 C C . ASP B 1 44 ? 0.845 -6.035 -15.938 1 97.81 44 ASP B C 1
ATOM 1492 O O . ASP B 1 44 ? 1.519 -6.141 -16.969 1 97.81 44 ASP B O 1
ATOM 1496 N N . TYR B 1 45 ? 0.25 -7.023 -15.367 1 98 45 TYR B N 1
ATOM 1497 C CA . TYR B 1 45 ? 0.125 -8.359 -15.938 1 98 45 TYR B CA 1
ATOM 1498 C C . TYR B 1 45 ? -1.298 -8.617 -16.422 1 98 45 TYR B C 1
ATOM 1500 O O . TYR B 1 45 ? -2.244 -8.578 -15.625 1 98 45 TYR B O 1
ATOM 1508 N N . VAL B 1 46 ? -1.397 -8.953 -17.672 1 98.38 46 VAL B N 1
ATOM 1509 C CA . VAL B 1 46 ? -2.73 -8.969 -18.266 1 98.38 46 VAL B CA 1
ATOM 1510 C C . VAL B 1 46 ? -3.09 -10.398 -18.688 1 98.38 46 VAL B C 1
ATOM 1512 O O . VAL B 1 46 ? -2.283 -11.086 -19.312 1 98.38 46 VAL B O 1
ATOM 1515 N N . GLY B 1 47 ? -4.305 -10.742 -18.328 1 98.12 47 GLY B N 1
ATOM 1516 C CA . GLY B 1 47 ? -4.84 -12.039 -18.719 1 98.12 47 GLY B CA 1
ATOM 1517 C C . GLY B 1 47 ? -4.312 -13.18 -17.875 1 98.12 47 GLY B C 1
ATOM 1518 O O . GLY B 1 47 ? -3.521 -12.961 -16.953 1 98.12 47 GLY B O 1
ATOM 1519 N N . ARG B 1 48 ? -4.824 -14.32 -18.156 1 96.25 48 ARG B N 1
ATOM 1520 C CA . ARG B 1 48 ? -4.422 -15.516 -17.422 1 96.25 48 ARG B CA 1
ATOM 1521 C C . ARG B 1 48 ? -2.93 -15.789 -17.594 1 96.25 48 ARG B C 1
ATOM 1523 O O . ARG B 1 48 ? -2.252 -16.156 -16.625 1 96.25 48 ARG B O 1
ATOM 1530 N N . ASN B 1 49 ? -2.412 -15.57 -18.766 1 97.06 49 ASN B N 1
ATOM 1531 C CA . ASN B 1 49 ? -0.978 -15.703 -18.984 1 97.06 49 ASN B CA 1
ATOM 1532 C C . ASN B 1 49 ? -0.19 -14.656 -18.203 1 97.06 49 ASN B C 1
ATOM 1534 O O . ASN B 1 49 ? 0.916 -14.93 -17.734 1 97.06 49 ASN B O 1
ATOM 1538 N N . GLY B 1 50 ? -0.731 -13.492 -18.156 1 97.56 50 GLY B N 1
ATOM 1539 C CA . GLY B 1 50 ? -0.109 -12.469 -17.328 1 97.56 50 GLY B CA 1
ATOM 1540 C C . GLY B 1 50 ? -0.012 -12.852 -15.867 1 97.56 50 GLY B C 1
ATOM 1541 O O . GLY B 1 50 ? 1.032 -12.664 -15.242 1 97.56 50 GLY B O 1
ATOM 1542 N N . PHE B 1 51 ? -1.086 -13.391 -15.367 1 97.5 51 PHE B N 1
ATOM 1543 C CA . PHE B 1 51 ? -1.089 -13.859 -13.992 1 97.5 51 PHE B CA 1
ATOM 1544 C C . PHE B 1 51 ? 0 -14.906 -13.766 1 97.5 51 PHE B C 1
ATOM 1546 O O . PHE B 1 51 ? 0.77 -14.812 -12.812 1 97.5 51 PHE B O 1
ATOM 1553 N N . LEU B 1 52 ? 0.099 -15.852 -14.664 1 97.44 52 LEU B N 1
ATOM 1554 C CA . LEU B 1 52 ? 1.136 -16.875 -14.57 1 97.44 52 LEU B CA 1
ATOM 1555 C C . LEU B 1 52 ? 2.523 -16.25 -14.648 1 97.44 52 LEU B C 1
ATOM 1557 O O . LEU B 1 52 ? 3.438 -16.672 -13.93 1 97.44 52 LEU B O 1
ATOM 1561 N N . GLY B 1 53 ? 2.688 -15.305 -15.516 1 96.94 53 GLY B N 1
ATOM 1562 C CA . GLY B 1 53 ? 3.941 -14.578 -15.609 1 96.94 53 GLY B CA 1
ATOM 1563 C C . GLY B 1 53 ? 4.309 -13.859 -14.32 1 96.94 53 GLY B C 1
ATOM 1564 O O . GLY B 1 53 ? 5.473 -13.859 -13.914 1 96.94 53 GLY B O 1
ATOM 1565 N N . MET B 1 54 ? 3.338 -13.242 -13.75 1 96.25 54 MET B N 1
ATOM 1566 C CA . MET B 1 54 ? 3.553 -12.57 -12.469 1 96.25 54 MET B CA 1
ATOM 1567 C C . MET B 1 54 ? 4.016 -13.562 -11.406 1 96.25 54 MET B C 1
ATOM 1569 O O . MET B 1 54 ? 4.988 -13.312 -10.695 1 96.25 54 MET B O 1
ATOM 1573 N N . LEU B 1 55 ? 3.287 -14.703 -11.273 1 96.5 55 LEU B N 1
ATOM 1574 C CA . LEU B 1 55 ? 3.654 -15.734 -10.305 1 96.5 55 LEU B CA 1
ATOM 1575 C C . LEU B 1 55 ? 5.082 -16.219 -10.539 1 96.5 55 LEU B C 1
ATOM 1577 O O . LEU B 1 55 ? 5.852 -16.375 -9.586 1 96.5 55 LEU B O 1
ATOM 1581 N N . ARG B 1 56 ? 5.438 -16.391 -11.766 1 95.94 56 ARG B N 1
ATOM 1582 C CA . ARG B 1 56 ? 6.789 -16.844 -12.109 1 95.94 56 ARG B CA 1
ATOM 1583 C C . ARG B 1 56 ? 7.824 -15.789 -11.711 1 95.94 56 ARG B C 1
ATOM 1585 O O . ARG B 1 56 ? 8.875 -16.125 -11.156 1 95.94 56 ARG B O 1
ATOM 1592 N N . ALA B 1 57 ? 7.516 -14.609 -12.039 1 94.5 57 ALA B N 1
ATOM 1593 C CA . ALA B 1 57 ? 8.453 -13.531 -11.742 1 94.5 57 ALA B CA 1
ATOM 1594 C C . ALA B 1 57 ? 8.68 -13.398 -10.234 1 94.5 57 ALA B C 1
ATOM 1596 O O . ALA B 1 57 ? 9.82 -13.281 -9.789 1 94.5 57 ALA B O 1
ATOM 1597 N N . VAL B 1 58 ? 7.629 -13.438 -9.469 1 94.38 58 VAL B N 1
ATOM 1598 C CA . VAL B 1 58 ? 7.738 -13.344 -8.016 1 94.38 58 VAL B CA 1
ATOM 1599 C C . VAL B 1 58 ? 8.492 -14.562 -7.477 1 94.38 58 VAL B C 1
ATOM 1601 O O . VAL B 1 58 ? 9.406 -14.422 -6.664 1 94.38 58 VAL B O 1
ATOM 1604 N N . ASN B 1 59 ? 8.156 -15.727 -7.98 1 93.5 59 ASN B N 1
ATOM 1605 C CA . ASN B 1 59 ? 8.719 -16.984 -7.477 1 93.5 59 ASN B CA 1
ATOM 1606 C C . ASN B 1 59 ? 10.18 -17.141 -7.887 1 93.5 59 ASN B C 1
ATOM 1608 O O . ASN B 1 59 ? 10.914 -17.922 -7.277 1 93.5 59 ASN B O 1
ATOM 1612 N N . ARG B 1 60 ? 10.531 -16.484 -8.945 1 91.5 60 ARG B N 1
ATOM 1613 C CA . ARG B 1 60 ? 11.93 -16.516 -9.359 1 91.5 60 ARG B CA 1
ATOM 1614 C C . ARG B 1 60 ? 12.836 -15.969 -8.266 1 91.5 60 ARG B C 1
ATOM 1616 O O . ARG B 1 60 ? 13.922 -16.5 -8.023 1 91.5 60 ARG B O 1
ATOM 1623 N N . ASP B 1 61 ? 12.344 -15.062 -7.527 1 89 61 ASP B N 1
ATOM 1624 C CA . ASP B 1 61 ? 13.211 -14.344 -6.598 1 89 61 ASP B CA 1
ATOM 1625 C C . ASP B 1 61 ? 12.867 -14.688 -5.152 1 89 61 ASP B C 1
ATOM 1627 O O . ASP B 1 61 ? 13.734 -14.633 -4.273 1 89 61 ASP B O 1
ATOM 1631 N N . PHE B 1 62 ? 11.57 -15.055 -4.973 1 94.19 62 PHE B N 1
ATOM 1632 C CA . PHE B 1 62 ? 11.141 -15.164 -3.582 1 94.19 62 PHE B CA 1
ATOM 1633 C C . PHE B 1 62 ? 10.375 -16.469 -3.348 1 94.19 62 PHE B C 1
ATOM 1635 O O . PHE B 1 62 ? 9.648 -16.922 -4.227 1 94.19 62 PHE B O 1
ATOM 1642 N N . ARG B 1 63 ? 10.594 -16.984 -2.205 1 95.44 63 ARG B N 1
ATOM 1643 C CA . ARG B 1 63 ? 9.555 -17.781 -1.56 1 95.44 63 ARG B CA 1
ATOM 1644 C C . ARG B 1 63 ? 8.617 -16.891 -0.739 1 95.44 63 ARG B C 1
ATOM 1646 O O . ARG B 1 63 ? 9.07 -16.125 0.11 1 95.44 63 ARG B O 1
ATOM 1653 N N . VAL B 1 64 ? 7.355 -17.031 -1.003 1 96.56 64 VAL B N 1
ATOM 1654 C CA . VAL B 1 64 ? 6.391 -16.172 -0.325 1 96.56 64 VAL B CA 1
ATOM 1655 C C . VAL B 1 64 ? 5.438 -17.016 0.51 1 96.56 64 VAL B C 1
ATOM 1657 O O . VAL B 1 64 ? 4.793 -17.938 -0.009 1 96.56 64 VAL B O 1
ATOM 1660 N N . ASP B 1 65 ? 5.406 -16.75 1.725 1 97.06 65 ASP B N 1
ATOM 1661 C CA . ASP B 1 65 ? 4.445 -17.344 2.641 1 97.06 65 ASP B CA 1
ATOM 1662 C C . ASP B 1 65 ? 3.426 -16.328 3.129 1 97.06 65 ASP B C 1
ATOM 1664 O O . ASP B 1 65 ? 3.785 -15.367 3.818 1 97.06 65 ASP B O 1
ATOM 1668 N N . LEU B 1 66 ? 2.211 -16.547 2.805 1 97.62 66 LEU B N 1
ATOM 1669 C CA . LEU B 1 66 ? 1.15 -15.617 3.17 1 97.62 66 LEU B CA 1
ATOM 1670 C C . LEU B 1 66 ? 0.391 -16.109 4.395 1 97.62 66 LEU B C 1
ATOM 1672 O O . LEU B 1 66 ? -0 -17.281 4.461 1 97.62 66 LEU B O 1
ATOM 1676 N N . GLU B 1 67 ? 0.161 -15.25 5.328 1 98 67 GLU B N 1
ATOM 1677 C CA . GLU B 1 67 ? -0.741 -15.547 6.441 1 98 67 GLU B CA 1
ATOM 1678 C C . GLU B 1 67 ? -2.197 -15.547 5.984 1 98 67 GLU B C 1
ATOM 1680 O O . GLU B 1 67 ? -2.486 -15.289 4.812 1 98 67 GLU B O 1
ATOM 1685 N N . GLN B 1 68 ? -3.066 -15.898 6.902 1 97.94 68 GLN B N 1
ATOM 1686 C CA . GLN B 1 68 ? -4.492 -15.812 6.605 1 97.94 68 GLN B CA 1
ATOM 1687 C C . GLN B 1 68 ? -4.93 -14.367 6.41 1 97.94 68 GLN B C 1
ATOM 1689 O O . GLN B 1 68 ? -4.801 -13.547 7.32 1 97.94 68 GLN B O 1
ATOM 1694 N N . PRO B 1 69 ? -5.465 -14.094 5.234 1 98.38 69 PRO B N 1
ATOM 1695 C CA . PRO B 1 69 ? -5.855 -12.703 4.996 1 98.38 69 PRO B CA 1
ATOM 1696 C C . PRO B 1 69 ? -7.176 -12.336 5.676 1 98.38 69 PRO B C 1
ATOM 1698 O O . PRO B 1 69 ? -7.984 -13.211 5.977 1 98.38 69 PRO B O 1
ATOM 1701 N N . GLU B 1 70 ? -7.328 -11.047 5.961 1 98.12 70 GLU B N 1
ATOM 1702 C CA . GLU B 1 70 ? -8.641 -10.461 6.223 1 98.12 70 GLU B CA 1
ATOM 1703 C C . GLU B 1 70 ? -9.281 -9.945 4.938 1 98.12 70 GLU B C 1
ATOM 1705 O O . GLU B 1 70 ? -8.609 -9.32 4.109 1 98.12 70 GLU B O 1
ATOM 1710 N N . ILE B 1 71 ? -10.531 -10.258 4.777 1 98.38 71 ILE B N 1
ATOM 1711 C CA . ILE B 1 71 ? -11.242 -9.891 3.555 1 98.38 71 ILE B CA 1
ATOM 1712 C C . ILE B 1 71 ? -12.508 -9.117 3.904 1 98.38 71 ILE B C 1
ATOM 1714 O O . ILE B 1 71 ? -13.266 -9.523 4.789 1 98.38 71 ILE B O 1
ATOM 1718 N N . ALA B 1 72 ? -12.688 -8.016 3.225 1 98.06 72 ALA B N 1
ATOM 1719 C CA . ALA B 1 72 ? -13.867 -7.195 3.482 1 98.06 72 ALA B CA 1
ATOM 1720 C C . ALA B 1 72 ? -14.359 -6.527 2.203 1 98.06 72 ALA B C 1
ATOM 1722 O O . ALA B 1 72 ? -13.57 -6.199 1.319 1 98.06 72 ALA B O 1
ATOM 1723 N N . THR B 1 73 ? -15.656 -6.316 2.172 1 96.94 73 THR B N 1
ATOM 1724 C CA . THR B 1 73 ? -16.203 -5.484 1.108 1 96.94 73 THR B CA 1
ATOM 1725 C C . THR B 1 73 ? -15.883 -4.012 1.345 1 96.94 73 THR B C 1
ATOM 1727 O O . THR B 1 73 ? -15.977 -3.527 2.475 1 96.94 73 THR B O 1
ATOM 1730 N N . ALA B 1 74 ? -15.461 -3.363 0.307 1 96.25 74 ALA B N 1
ATOM 1731 C CA . ALA B 1 74 ? -15.195 -1.928 0.346 1 96.25 74 ALA B CA 1
ATOM 1732 C C . ALA B 1 74 ? -15.734 -1.233 -0.898 1 96.25 74 ALA B C 1
ATOM 1734 O O . ALA B 1 74 ? -15 -0.992 -1.856 1 96.25 74 ALA B O 1
ATOM 1735 N N . GLY B 1 75 ? -16.922 -0.769 -0.834 1 92.62 75 GLY B N 1
ATOM 1736 C CA . GLY B 1 75 ? -17.578 -0.271 -2.033 1 92.62 75 GLY B CA 1
ATOM 1737 C C . GLY B 1 75 ? -17.734 -1.325 -3.113 1 92.62 75 GLY B C 1
ATOM 1738 O O . GLY B 1 75 ? -18.266 -2.408 -2.861 1 92.62 75 GLY B O 1
ATOM 1739 N N . CYS B 1 76 ? -17.234 -0.978 -4.25 1 91.88 76 CYS B N 1
ATOM 1740 C CA . CYS B 1 76 ? -17.328 -1.909 -5.367 1 91.88 76 CYS B CA 1
ATOM 1741 C C . CYS B 1 76 ? -16.109 -2.818 -5.43 1 91.88 76 CYS B C 1
ATOM 1743 O O . CYS B 1 76 ? -15.977 -3.629 -6.348 1 91.88 76 CYS B O 1
ATOM 1745 N N . ARG B 1 77 ? -15.383 -2.725 -4.398 1 97.12 77 ARG B N 1
ATOM 1746 C CA . ARG B 1 77 ? -14.164 -3.527 -4.363 1 97.12 77 ARG B CA 1
ATOM 1747 C C . ARG B 1 77 ? -14.156 -4.465 -3.158 1 97.12 77 ARG B C 1
ATOM 1749 O O . ARG B 1 77 ? -15.039 -4.379 -2.299 1 97.12 77 ARG B O 1
ATOM 1756 N N . ILE B 1 78 ? -13.273 -5.383 -3.234 1 98.56 78 ILE B N 1
ATOM 1757 C CA . ILE B 1 78 ? -12.945 -6.219 -2.088 1 98.56 78 ILE B CA 1
ATOM 1758 C C . ILE B 1 78 ? -11.547 -5.875 -1.581 1 98.56 78 ILE B C 1
ATOM 1760 O O . ILE B 1 78 ? -10.586 -5.848 -2.357 1 98.56 78 ILE B O 1
ATOM 1764 N N . LEU B 1 79 ? -11.453 -5.531 -0.351 1 98.75 79 LEU B N 1
ATOM 1765 C CA . LEU B 1 79 ? -10.188 -5.289 0.328 1 98.75 79 LEU B CA 1
ATOM 1766 C C . LEU B 1 79 ? -9.633 -6.578 0.933 1 98.75 79 LEU B C 1
ATOM 1768 O O . LEU B 1 79 ? -10.352 -7.293 1.635 1 98.75 79 LEU B O 1
ATOM 1772 N N . VAL B 1 80 ? -8.383 -6.828 0.64 1 98.75 80 VAL B N 1
ATOM 1773 C CA . VAL B 1 80 ? -7.648 -7.906 1.304 1 98.75 80 VAL B CA 1
ATOM 1774 C C . VAL B 1 80 ? -6.43 -7.336 2.025 1 98.75 80 VAL B C 1
ATOM 1776 O O . VAL B 1 80 ? -5.629 -6.613 1.429 1 98.75 80 VAL B O 1
ATOM 1779 N N . THR B 1 81 ? -6.32 -7.574 3.26 1 98.62 81 THR B N 1
ATOM 1780 C CA . THR B 1 81 ? -5.121 -7.281 4.035 1 98.62 81 THR B CA 1
ATOM 1781 C C . THR B 1 81 ? -4.434 -8.57 4.477 1 98.62 81 THR B C 1
ATOM 1783 O O . THR B 1 81 ? -5.094 -9.5 4.945 1 98.62 81 THR B O 1
ATOM 1786 N N . VAL B 1 82 ? -3.133 -8.617 4.238 1 98.56 82 VAL B N 1
ATOM 1787 C CA . VAL B 1 82 ? -2.432 -9.859 4.531 1 98.56 82 VAL B CA 1
ATOM 1788 C C . VAL B 1 82 ? -0.965 -9.57 4.836 1 98.56 82 VAL B C 1
ATOM 1790 O O . VAL B 1 82 ? -0.381 -8.641 4.281 1 98.56 82 VAL B O 1
ATOM 1793 N N . ARG B 1 83 ? -0.41 -10.312 5.77 1 98.38 83 ARG B N 1
ATOM 1794 C CA . ARG B 1 83 ? 1.027 -10.289 6.023 1 98.38 83 ARG B CA 1
ATOM 1795 C C . ARG B 1 83 ? 1.735 -11.406 5.266 1 98.38 83 ARG B C 1
ATOM 1797 O O . ARG B 1 83 ? 1.288 -12.555 5.277 1 98.38 83 ARG B O 1
ATOM 1804 N N . GLY B 1 84 ? 2.768 -11.055 4.566 1 97.62 84 GLY B N 1
ATOM 1805 C CA . GLY B 1 84 ? 3.574 -12.016 3.836 1 97.62 84 GLY B CA 1
ATOM 1806 C C . GLY B 1 84 ? 5.02 -12.047 4.289 1 97.62 84 GLY B C 1
ATOM 1807 O O . GLY B 1 84 ? 5.574 -11.023 4.691 1 97.62 84 GLY B O 1
ATOM 1808 N N . MET B 1 85 ? 5.566 -13.195 4.285 1 97.75 85 MET B N 1
ATOM 1809 C CA . MET B 1 85 ? 7.008 -13.383 4.453 1 97.75 85 MET B CA 1
ATOM 1810 C C . MET B 1 85 ? 7.68 -13.641 3.111 1 97.75 85 MET B C 1
ATOM 1812 O O . MET B 1 85 ? 7.418 -14.656 2.467 1 97.75 85 MET B O 1
ATOM 1816 N N . PHE B 1 86 ? 8.477 -12.734 2.725 1 96.5 86 PHE B N 1
ATOM 1817 C CA . PHE B 1 86 ? 9.234 -12.859 1.484 1 96.5 86 PHE B CA 1
ATOM 1818 C C . PHE B 1 86 ? 10.672 -13.289 1.766 1 96.5 86 PHE B C 1
ATOM 1820 O O . PHE B 1 86 ? 11.422 -12.562 2.418 1 96.5 86 PHE B O 1
ATOM 1827 N N . THR B 1 87 ? 11.039 -14.406 1.307 1 96 87 THR B N 1
ATOM 1828 C CA . THR B 1 87 ? 12.391 -14.922 1.489 1 96 87 THR B CA 1
ATOM 1829 C C . THR B 1 87 ? 13.133 -14.977 0.157 1 96 87 THR B C 1
ATOM 1831 O O . THR B 1 87 ? 12.695 -15.664 -0.772 1 96 87 THR B O 1
ATOM 1834 N N . SER B 1 88 ? 14.195 -14.289 0.106 1 93.5 88 SER B N 1
ATOM 1835 C CA . SER B 1 88 ? 15.008 -14.312 -1.104 1 93.5 88 SER B CA 1
ATOM 1836 C C . SER B 1 88 ? 15.57 -15.703 -1.372 1 93.5 88 SER B C 1
ATOM 1838 O O . SER B 1 88 ? 16.172 -16.312 -0.49 1 93.5 88 SER B O 1
ATOM 1840 N N . ARG B 1 89 ? 15.43 -16.125 -2.57 1 90.31 89 ARG B N 1
ATOM 1841 C CA . ARG B 1 89 ? 15.945 -17.438 -2.932 1 90.31 89 ARG B CA 1
ATOM 1842 C C . ARG B 1 89 ? 17.453 -17.391 -3.154 1 90.31 89 ARG B C 1
ATOM 1844 O O . ARG B 1 89 ? 18.125 -18.422 -3.156 1 90.31 89 ARG B O 1
ATOM 1851 N N . VAL B 1 90 ? 17.938 -16.203 -3.279 1 85.38 90 VAL B N 1
ATOM 1852 C CA . VAL B 1 90 ? 19.359 -16.047 -3.582 1 85.38 90 VAL B CA 1
ATOM 1853 C C . VAL B 1 90 ? 20.156 -15.883 -2.285 1 85.38 90 VAL B C 1
ATOM 1855 O O . VAL B 1 90 ? 21.125 -16.594 -2.053 1 85.38 90 VAL B O 1
ATOM 1858 N N . THR B 1 91 ? 19.656 -15.078 -1.375 1 87.69 91 THR B N 1
ATOM 1859 C CA . THR B 1 91 ? 20.438 -14.734 -0.19 1 87.69 91 THR B CA 1
ATOM 1860 C C . THR B 1 91 ? 19.906 -15.477 1.036 1 87.69 91 THR B C 1
ATOM 1862 O O . THR B 1 91 ? 20.594 -15.547 2.061 1 87.69 91 THR B O 1
ATOM 1865 N N . GLY B 1 92 ? 18.641 -15.891 0.946 1 91.94 92 GLY B N 1
ATOM 1866 C CA . GLY B 1 92 ? 18.016 -16.531 2.092 1 91.94 92 GLY B CA 1
ATOM 1867 C C . GLY B 1 92 ? 17.469 -15.539 3.109 1 91.94 92 GLY B C 1
ATOM 1868 O O . GLY B 1 92 ? 16.812 -15.93 4.07 1 91.94 92 GLY B O 1
ATOM 1869 N N . ARG B 1 93 ? 17.703 -14.312 2.918 1 93.44 93 ARG B N 1
ATOM 1870 C CA . ARG B 1 93 ? 17.188 -13.289 3.814 1 93.44 93 ARG B CA 1
ATOM 1871 C C . ARG B 1 93 ? 15.68 -13.125 3.646 1 93.44 93 ARG B C 1
ATOM 1873 O O . ARG B 1 93 ? 15.164 -13.211 2.531 1 93.44 93 ARG B O 1
ATOM 1880 N N . SER B 1 94 ? 15.055 -12.828 4.781 1 95.62 94 SER B N 1
ATOM 1881 C CA . SER B 1 94 ? 13.602 -12.727 4.758 1 95.62 94 SER B CA 1
ATOM 1882 C C . SER B 1 94 ? 13.141 -11.344 5.199 1 95.62 94 SER B C 1
ATOM 1884 O O . SER B 1 94 ? 13.828 -10.672 5.96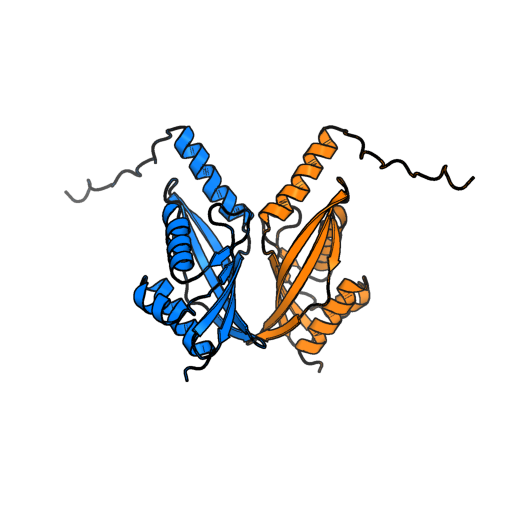9 1 95.62 94 SER B O 1
ATOM 1886 N N . LEU B 1 95 ? 12.008 -10.984 4.66 1 95.44 95 LEU B N 1
ATOM 1887 C CA . LEU B 1 95 ? 11.32 -9.742 4.996 1 95.44 95 LEU B CA 1
ATOM 1888 C C . LEU B 1 95 ? 9.836 -9.992 5.223 1 95.44 95 LEU B C 1
ATOM 1890 O O . LEU B 1 95 ? 9.148 -10.539 4.355 1 95.44 95 LEU B O 1
ATOM 1894 N N . ALA B 1 96 ? 9.43 -9.695 6.406 1 97 96 ALA B N 1
ATOM 1895 C CA . ALA B 1 96 ? 7.988 -9.672 6.66 1 97 96 ALA B CA 1
ATOM 1896 C C . ALA B 1 96 ? 7.375 -8.352 6.211 1 97 96 ALA B C 1
ATOM 1898 O O . ALA B 1 96 ? 7.918 -7.277 6.492 1 97 96 ALA B O 1
ATOM 1899 N N . LEU B 1 97 ? 6.273 -8.484 5.496 1 95.56 97 LEU B N 1
ATOM 1900 C CA . LEU B 1 97 ? 5.699 -7.281 4.902 1 95.56 97 LEU B CA 1
ATOM 1901 C C . LEU B 1 97 ? 4.176 -7.34 4.918 1 95.56 97 LEU B C 1
ATOM 1903 O O . LEU B 1 97 ? 3.586 -8.359 4.555 1 95.56 97 LEU B O 1
ATOM 1907 N N . ASP B 1 98 ? 3.553 -6.234 5.402 1 97.69 98 ASP B N 1
ATOM 1908 C CA . ASP B 1 98 ? 2.105 -6.105 5.266 1 97.69 98 ASP B CA 1
ATOM 1909 C C . ASP B 1 98 ? 1.724 -5.695 3.846 1 97.69 98 ASP B C 1
ATOM 1911 O O . ASP B 1 98 ? 2.389 -4.855 3.236 1 97.69 98 ASP B O 1
ATOM 1915 N N . CYS B 1 99 ? 0.619 -6.262 3.342 1 98.19 99 CYS B N 1
ATOM 1916 C CA . CYS B 1 99 ? 0.124 -5.992 1.996 1 98.19 99 CYS B CA 1
ATOM 1917 C C . CYS B 1 99 ? -1.366 -5.672 2.018 1 98.19 99 CYS B C 1
ATOM 1919 O O . CYS B 1 99 ? -2.104 -6.188 2.859 1 98.19 99 CYS B O 1
ATOM 1921 N N . VAL B 1 100 ? -1.732 -4.809 1.142 1 98.44 100 VAL B N 1
ATOM 1922 C CA . VAL B 1 100 ? -3.131 -4.512 0.844 1 98.44 100 VAL B CA 1
ATOM 1923 C C . VAL B 1 100 ? -3.402 -4.738 -0.641 1 98.44 100 VAL B C 1
ATOM 1925 O O . VAL B 1 100 ? -2.705 -4.188 -1.498 1 98.44 100 VAL B O 1
ATOM 1928 N N . ASP B 1 101 ? -4.402 -5.523 -0.918 1 98.69 101 ASP B N 1
ATOM 1929 C CA . ASP B 1 101 ? -4.859 -5.754 -2.285 1 98.69 101 ASP B CA 1
ATOM 1930 C C . ASP B 1 101 ? -6.293 -5.266 -2.479 1 98.69 101 ASP B C 1
ATOM 1932 O O . ASP B 1 101 ? -7.152 -5.492 -1.625 1 98.69 101 ASP B O 1
ATOM 1936 N N . LEU B 1 102 ? -6.516 -4.594 -3.549 1 98.75 102 LEU B N 1
ATOM 1937 C CA . LEU B 1 102 ? -7.863 -4.23 -3.971 1 98.75 102 LEU B CA 1
ATOM 1938 C C . LEU B 1 102 ? -8.312 -5.078 -5.156 1 98.75 102 LEU B C 1
ATOM 1940 O O . LEU B 1 102 ? -7.664 -5.074 -6.207 1 98.75 102 LEU B O 1
ATOM 1944 N N . TYR B 1 103 ? -9.398 -5.781 -4.969 1 98.81 103 TYR B N 1
ATOM 1945 C CA . TYR B 1 103 ? -9.961 -6.648 -6 1 98.81 103 TYR B CA 1
ATOM 1946 C C . TYR B 1 103 ? -11.227 -6.051 -6.594 1 98.81 103 TYR B C 1
ATOM 1948 O O . TYR B 1 103 ? -12.047 -5.484 -5.871 1 98.81 103 TYR B O 1
ATOM 1956 N N . GLN B 1 104 ? -11.344 -6.199 -7.844 1 98.62 104 GLN B N 1
ATOM 1957 C CA . GLN B 1 104 ? -12.625 -6.004 -8.516 1 98.62 104 GLN B CA 1
ATOM 1958 C C . GLN B 1 104 ? -13.148 -7.316 -9.094 1 98.62 104 GLN B C 1
ATOM 1960 O O . GLN B 1 104 ? -12.398 -8.055 -9.742 1 98.62 104 GLN B O 1
ATOM 1965 N N . VAL B 1 105 ? -14.406 -7.613 -8.805 1 98.44 105 VAL B N 1
ATOM 1966 C CA . VAL B 1 105 ? -15.055 -8.836 -9.266 1 98.44 105 VAL B CA 1
ATOM 1967 C C . VAL B 1 105 ? -16.281 -8.484 -10.109 1 98.44 105 VAL B C 1
ATOM 1969 O O . VAL B 1 105 ? -17.062 -7.617 -9.742 1 98.44 105 VAL B O 1
ATOM 1972 N N . ARG B 1 106 ? -16.328 -9.016 -11.227 1 96.81 106 ARG B N 1
ATOM 1973 C CA . ARG B 1 106 ? -17.484 -8.898 -12.117 1 96.81 106 ARG B CA 1
ATOM 1974 C C . ARG B 1 106 ? -17.938 -10.266 -12.602 1 96.81 106 ARG B C 1
ATOM 1976 O O . ARG B 1 106 ? -17.141 -11.062 -13.094 1 96.81 106 ARG B O 1
ATOM 1983 N N . ASP B 1 107 ? -19.25 -10.547 -12.406 1 94.94 107 ASP B N 1
ATOM 1984 C CA . ASP B 1 107 ? -19.859 -11.781 -12.875 1 94.94 107 ASP B CA 1
ATOM 1985 C C . ASP B 1 107 ? -19.125 -13.008 -12.336 1 94.94 107 ASP B C 1
ATOM 1987 O O . ASP B 1 107 ? -18.812 -13.93 -13.094 1 94.94 107 ASP B O 1
ATOM 1991 N N . GLY B 1 108 ? -18.703 -12.859 -11.148 1 96.62 108 GLY B N 1
ATOM 1992 C CA . GLY B 1 108 ? -18.125 -14 -10.453 1 96.62 108 GLY B CA 1
ATOM 1993 C C . GLY B 1 108 ? -16.656 -14.227 -10.797 1 96.62 108 GLY B C 1
ATOM 1994 O O . GLY B 1 108 ? -16.094 -15.258 -10.43 1 96.62 108 GLY B O 1
ATOM 1995 N N . LYS B 1 109 ? -16.047 -13.289 -11.492 1 98.19 109 LYS B N 1
ATOM 1996 C CA . LYS B 1 109 ? -14.633 -13.391 -11.875 1 98.19 109 LYS B CA 1
ATOM 1997 C C . LYS B 1 109 ? -13.852 -12.164 -11.414 1 98.19 109 LYS B C 1
ATOM 1999 O O . LYS B 1 109 ? -14.383 -11.047 -11.406 1 98.19 109 LYS B O 1
ATOM 2004 N N . ILE B 1 110 ? -12.664 -12.383 -11.031 1 98.69 110 ILE B N 1
ATOM 2005 C CA . ILE B 1 110 ? -11.781 -11.273 -10.688 1 98.69 110 ILE B CA 1
ATOM 2006 C C . ILE B 1 110 ? -11.305 -10.578 -11.953 1 98.69 110 ILE B C 1
ATOM 2008 O O . ILE B 1 110 ? -10.75 -11.219 -12.852 1 98.69 110 ILE B O 1
ATOM 2012 N N . VAL B 1 111 ? -11.516 -9.289 -12.039 1 98.56 111 VAL B N 1
ATOM 2013 C CA . VAL B 1 111 ? -11.188 -8.578 -13.273 1 98.56 111 VAL B CA 1
ATOM 2014 C C . VAL B 1 111 ? -9.984 -7.664 -13.031 1 98.56 111 VAL B C 1
ATOM 2016 O O . VAL B 1 111 ? -9.344 -7.211 -13.984 1 98.56 111 VAL B O 1
ATOM 2019 N N . ARG B 1 112 ? -9.703 -7.375 -11.773 1 98.62 112 ARG B N 1
ATOM 2020 C CA . ARG B 1 112 ? -8.562 -6.523 -11.461 1 98.62 112 ARG B CA 1
ATOM 2021 C C . ARG B 1 112 ? -8.047 -6.797 -10.047 1 98.62 112 ARG B C 1
ATOM 2023 O O . ARG B 1 112 ? -8.844 -7 -9.125 1 98.62 112 ARG B O 1
ATOM 2030 N N . VAL B 1 113 ? -6.789 -6.777 -9.859 1 98.69 113 VAL B N 1
ATOM 2031 C CA . VAL B 1 113 ? -6.117 -6.797 -8.562 1 98.69 113 VAL B CA 1
ATOM 2032 C C . VAL B 1 113 ? -5.039 -5.719 -8.523 1 98.69 113 VAL B C 1
ATOM 2034 O O . VAL B 1 113 ? -4.164 -5.672 -9.398 1 98.69 113 VAL B O 1
ATOM 2037 N N . ASP B 1 114 ? -5.176 -4.844 -7.652 1 98.56 114 ASP B N 1
ATOM 2038 C CA . ASP B 1 114 ? -4.184 -3.805 -7.395 1 98.56 114 ASP B CA 1
ATOM 2039 C C . ASP B 1 114 ? -3.463 -4.047 -6.07 1 98.56 114 ASP B C 1
ATOM 2041 O O . ASP B 1 114 ? -4.082 -4.02 -5.008 1 98.56 114 ASP B O 1
ATOM 2045 N N . VAL B 1 115 ? -2.16 -4.309 -6.133 1 98.19 115 VAL B N 1
ATOM 2046 C CA . VAL B 1 115 ? -1.407 -4.77 -4.973 1 98.19 115 VAL B CA 1
ATOM 2047 C C . VAL B 1 115 ? -0.579 -3.617 -4.402 1 98.19 115 VAL B C 1
ATOM 2049 O O . VAL B 1 115 ? 0.095 -2.902 -5.148 1 98.19 115 VAL B O 1
ATOM 2052 N N . PHE B 1 116 ? -0.608 -3.4 -3.105 1 98.19 116 PHE B N 1
ATOM 2053 C CA . PHE B 1 116 ? 0.176 -2.418 -2.367 1 98.19 116 PHE B CA 1
ATOM 2054 C C . PHE B 1 116 ? 0.987 -3.09 -1.266 1 98.19 116 PHE B C 1
ATOM 2056 O O . PHE B 1 116 ? 0.425 -3.754 -0.391 1 98.19 116 PHE B O 1
ATOM 2063 N N . TYR B 1 117 ? 2.268 -2.889 -1.323 1 97.19 117 TYR B N 1
ATOM 2064 C CA . TYR B 1 117 ? 3.146 -3.334 -0.248 1 97.19 117 TYR B CA 1
ATOM 2065 C C . TYR B 1 117 ? 3.428 -2.199 0.73 1 97.19 117 TYR B C 1
ATOM 2067 O O . TYR B 1 117 ? 3.646 -1.057 0.32 1 97.19 117 TYR B O 1
ATOM 2075 N N . LYS B 1 118 ? 3.457 -2.523 1.991 1 97.25 118 LYS B N 1
ATOM 2076 C CA . LYS B 1 118 ? 3.775 -1.514 2.996 1 97.25 118 LYS B CA 1
ATOM 2077 C C . LYS B 1 118 ? 5.094 -0.816 2.676 1 97.25 118 LYS B C 1
ATOM 2079 O O . LYS B 1 118 ? 5.227 0.393 2.873 1 97.25 118 LYS B O 1
ATOM 2084 N N . ASP B 1 119 ? 6.066 -1.614 2.209 1 93.69 119 ASP B N 1
ATOM 2085 C CA . ASP B 1 119 ? 7.41 -1.093 1.973 1 93.69 119 ASP B CA 1
ATOM 2086 C C . ASP B 1 119 ? 8.031 -1.723 0.729 1 93.69 119 ASP B C 1
ATOM 2088 O O . ASP B 1 119 ? 8.891 -2.602 0.835 1 93.69 119 ASP B O 1
ATOM 2092 N N . SER B 1 120 ? 7.703 -1.179 -0.403 1 92.31 120 SER B N 1
ATOM 2093 C CA . SER B 1 120 ? 8.219 -1.725 -1.654 1 92.31 120 SER B CA 1
ATOM 2094 C C . SER B 1 120 ? 9.711 -1.473 -1.794 1 92.31 120 SER B C 1
ATOM 2096 O O . SER B 1 120 ? 10.406 -2.203 -2.502 1 92.31 120 SER B O 1
ATOM 2098 N N . HIS B 1 121 ? 10.172 -0.462 -1.149 1 90 121 HIS B N 1
ATOM 2099 C CA . HIS B 1 121 ? 11.609 -0.195 -1.175 1 90 121 HIS B CA 1
ATOM 2100 C C . HIS B 1 121 ? 12.391 -1.31 -0.487 1 90 121 HIS B C 1
ATOM 2102 O O . HIS B 1 121 ? 13.398 -1.788 -1.018 1 90 121 HIS B O 1
ATOM 2108 N N . ALA B 1 122 ? 11.883 -1.691 0.638 1 90.25 122 ALA B N 1
ATOM 2109 C CA . ALA B 1 122 ? 12.555 -2.773 1.354 1 90.25 122 ALA B CA 1
ATOM 2110 C C . ALA B 1 122 ? 12.539 -4.062 0.537 1 90.25 122 ALA B C 1
ATOM 2112 O O . ALA B 1 122 ? 13.523 -4.812 0.534 1 90.25 122 ALA B O 1
ATOM 2113 N N . LEU B 1 123 ? 11.469 -4.254 -0.093 1 91.44 123 LEU B N 1
ATOM 2114 C CA . LEU B 1 123 ? 11.344 -5.441 -0.933 1 91.44 123 LEU B CA 1
ATOM 2115 C C . LEU B 1 123 ? 12.312 -5.375 -2.111 1 91.44 123 LEU B C 1
ATOM 2117 O O . LEU B 1 123 ? 12.969 -6.367 -2.438 1 91.44 123 LEU B O 1
ATOM 2121 N N . THR B 1 124 ? 12.422 -4.234 -2.742 1 88.81 124 THR B N 1
ATOM 2122 C CA . THR B 1 124 ? 13.344 -4.02 -3.852 1 88.81 124 THR B CA 1
ATOM 2123 C C . THR B 1 124 ? 14.789 -4.191 -3.395 1 88.81 124 THR B C 1
ATOM 2125 O O . THR B 1 124 ? 15.609 -4.766 -4.113 1 88.81 124 THR B O 1
ATOM 2128 N N . GLU B 1 125 ? 15.039 -3.66 -2.227 1 86.69 125 GLU B N 1
ATOM 2129 C CA . GLU B 1 125 ? 16.391 -3.783 -1.689 1 86.69 125 GLU B CA 1
ATOM 2130 C C . GLU B 1 125 ? 16.766 -5.246 -1.45 1 86.69 125 GLU B C 1
ATOM 2132 O O . GLU B 1 125 ? 17.906 -5.645 -1.656 1 86.69 125 GLU B O 1
ATOM 2137 N N . LEU B 1 126 ? 15.812 -5.945 -1.002 1 86.94 126 LEU B N 1
ATOM 2138 C CA . LEU B 1 126 ? 16.031 -7.375 -0.81 1 86.94 126 LEU B CA 1
ATOM 2139 C C . LEU B 1 126 ? 16.406 -8.047 -2.127 1 86.94 126 LEU B C 1
ATOM 2141 O O . LEU B 1 126 ? 17.234 -8.953 -2.152 1 86.94 126 LEU B O 1
ATOM 2145 N N . CYS B 1 127 ? 15.891 -7.539 -3.264 1 81.88 127 CYS B N 1
ATOM 2146 C CA 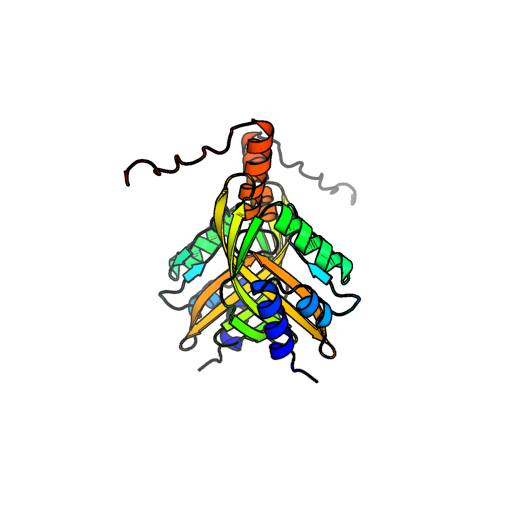. CYS B 1 127 ? 16.172 -8.078 -4.59 1 81.88 127 CYS B CA 1
ATOM 2147 C C . CYS B 1 127 ? 17.562 -7.637 -5.066 1 81.88 127 CYS B C 1
ATOM 2149 O O . CYS B 1 127 ? 18.266 -8.406 -5.711 1 81.88 127 CYS B O 1
ATOM 2151 N N . ARG B 1 128 ? 17.875 -6.379 -4.777 1 76.69 128 ARG B N 1
ATOM 2152 C CA . ARG B 1 128 ? 19.172 -5.855 -5.203 1 76.69 128 ARG B CA 1
ATOM 2153 C C . ARG B 1 128 ? 20.312 -6.609 -4.535 1 76.69 128 ARG B C 1
ATOM 2155 O O . ARG B 1 128 ? 21.359 -6.84 -5.152 1 76.69 128 ARG B O 1
ATOM 2162 N N . GLU B 1 129 ? 20.109 -6.891 -3.311 1 73.25 129 GLU B N 1
ATOM 2163 C CA . GLU B 1 129 ? 21.125 -7.684 -2.611 1 73.25 129 GLU B CA 1
ATOM 2164 C C . GLU B 1 129 ? 21.375 -9.008 -3.326 1 73.25 129 GLU B C 1
ATOM 2166 O O . GLU B 1 129 ? 22.484 -9.539 -3.277 1 73.25 129 GLU B O 1
ATOM 2171 N N . GLU B 1 130 ? 20.359 -9.414 -3.973 1 68.19 130 GLU B N 1
ATOM 2172 C CA . GLU B 1 130 ? 20.469 -10.641 -4.758 1 68.19 130 GLU B CA 1
ATOM 2173 C C . GLU B 1 130 ? 21.422 -10.461 -5.938 1 68.19 130 GLU B C 1
ATOM 2175 O O . GLU B 1 130 ? 22.266 -11.32 -6.211 1 68.19 130 GLU B O 1
ATOM 2180 N N . VAL B 1 131 ? 21.219 -9.352 -6.543 1 65.25 131 VAL B N 1
ATOM 2181 C CA . VAL B 1 131 ? 22.016 -9.047 -7.727 1 65.25 131 VAL B CA 1
ATOM 2182 C C . VAL B 1 131 ? 23.484 -8.883 -7.332 1 65.25 131 VAL B C 1
ATOM 2184 O O . VAL B 1 131 ? 24.375 -9.43 -7.984 1 65.25 131 VAL B O 1
ATOM 2187 N N . ALA B 1 132 ? 23.641 -8.188 -6.195 1 66.06 132 ALA B N 1
ATOM 2188 C CA . ALA B 1 132 ? 25.016 -7.973 -5.711 1 66.06 132 ALA B CA 1
ATOM 2189 C C . ALA B 1 132 ? 25.656 -9.289 -5.273 1 66.06 132 ALA B C 1
ATOM 2191 O O . ALA B 1 132 ? 26.828 -9.523 -5.527 1 66.06 132 ALA B O 1
ATOM 2192 N N . ALA B 1 133 ? 24.891 -10.117 -4.648 1 64.38 133 ALA B N 1
ATOM 2193 C CA . ALA B 1 133 ? 25.375 -11.406 -4.195 1 64.38 133 ALA B CA 1
ATOM 2194 C C . ALA B 1 133 ? 25.688 -12.328 -5.375 1 64.38 133 ALA B C 1
ATOM 2196 O O . ALA B 1 133 ? 26.688 -13.039 -5.367 1 64.38 133 ALA B O 1
ATOM 2197 N N . ALA B 1 134 ? 24.906 -12.227 -6.344 1 62.28 134 ALA B N 1
ATOM 2198 C CA . ALA B 1 134 ? 25.109 -13.031 -7.543 1 62.28 134 ALA B CA 1
ATOM 2199 C C . ALA B 1 134 ? 26.359 -12.578 -8.305 1 62.28 134 ALA B C 1
ATOM 2201 O O . ALA B 1 134 ? 27.047 -13.398 -8.914 1 62.28 134 ALA B O 1
ATOM 2202 N N . ALA B 1 135 ? 26.562 -11.281 -8.211 1 66.06 135 ALA B N 1
ATOM 2203 C CA . ALA B 1 135 ? 27.703 -10.711 -8.922 1 66.06 135 ALA B CA 1
ATOM 2204 C C . ALA B 1 135 ? 29.016 -11.008 -8.195 1 66.06 135 ALA B C 1
ATOM 2206 O O . ALA B 1 135 ? 30.078 -11.102 -8.828 1 66.06 135 ALA B O 1
ATOM 2207 N N . THR B 1 136 ? 28.891 -10.961 -6.891 1 62.38 136 THR B N 1
ATOM 2208 C CA . THR B 1 136 ? 30.125 -11.133 -6.125 1 62.38 136 THR B CA 1
ATOM 2209 C C . THR B 1 136 ? 30.406 -12.617 -5.883 1 62.38 136 THR B C 1
ATOM 2211 O O . THR B 1 136 ? 31.5 -12.977 -5.434 1 62.38 136 THR B O 1
ATOM 2214 N N . GLY B 1 137 ? 29.766 -13.523 -6.414 1 57.66 137 GLY B N 1
ATOM 2215 C CA . GLY B 1 137 ? 30 -14.953 -6.258 1 57.66 137 GLY B CA 1
ATOM 2216 C C . GLY B 1 137 ? 29.938 -15.414 -4.812 1 57.66 137 GLY B C 1
ATOM 2217 O O . GLY B 1 137 ? 30.547 -16.422 -4.449 1 57.66 137 GLY B O 1
ATOM 2218 N N . GLN B 1 138 ? 29.625 -14.609 -3.74 1 48.5 138 GLN B N 1
ATOM 2219 C CA . GLN B 1 138 ? 29.766 -15.031 -2.35 1 48.5 138 GLN B CA 1
ATOM 2220 C C . GLN B 1 138 ? 28.891 -16.234 -2.055 1 48.5 138 GLN B C 1
ATOM 2222 O O . GLN B 1 138 ? 27.688 -16.234 -2.336 1 48.5 138 GLN B O 1
ATOM 2227 N N . PRO B 1 139 ? 29.516 -17.422 -1.854 1 47.28 139 PRO B N 1
ATOM 2228 C CA . PRO B 1 139 ? 28.797 -18.641 -1.491 1 47.28 139 PRO B CA 1
ATOM 2229 C C . PRO B 1 139 ? 27.844 -18.453 -0.316 1 47.28 139 PRO B C 1
ATOM 2231 O O . PRO B 1 139 ? 28.047 -17.547 0.505 1 47.28 139 PRO B O 1
ATOM 2234 N N . HIS B 1 140 ? 26.594 -18.672 -0.456 1 47.31 140 HIS B N 1
ATOM 2235 C CA . HIS B 1 140 ? 25.641 -18.828 0.639 1 47.31 140 HIS B CA 1
ATOM 2236 C C . HIS B 1 140 ? 26.266 -19.562 1.821 1 47.31 140 HIS B C 1
ATOM 2238 O O . HIS B 1 140 ? 26.875 -20.609 1.65 1 47.31 140 HIS B O 1
ATOM 2244 N N . SER B 1 141 ? 26.781 -18.922 2.789 1 40.81 141 SER B N 1
ATOM 2245 C CA . SER B 1 141 ? 27.266 -19.641 3.957 1 40.81 141 SER B CA 1
ATOM 2246 C C . SER B 1 141 ? 26.281 -20.734 4.367 1 40.81 141 SER B C 1
ATOM 2248 O O . SER B 1 141 ? 25.125 -20.438 4.684 1 40.81 141 SER B O 1
ATOM 2250 N N . THR B 1 142 ? 26.359 -21.891 3.824 1 40.72 142 THR B N 1
ATOM 2251 C CA . THR B 1 142 ? 25.734 -23.109 4.332 1 40.72 142 THR B CA 1
ATOM 2252 C C . THR B 1 142 ? 25.906 -23.203 5.844 1 40.72 142 THR B C 1
ATOM 2254 O O . THR B 1 142 ? 27.016 -23.109 6.359 1 40.72 142 THR B O 1
ATOM 2257 N N . THR B 1 143 ? 25 -22.672 6.609 1 38.31 143 THR B N 1
ATOM 2258 C CA . THR B 1 143 ? 25.031 -23.047 8.016 1 38.31 143 THR B CA 1
ATOM 2259 C C . THR B 1 143 ? 25.375 -24.516 8.172 1 38.31 143 THR B C 1
ATOM 2261 O O . THR B 1 143 ? 24.828 -25.375 7.469 1 38.31 143 THR B O 1
ATOM 2264 N N . PRO B 1 144 ? 26.547 -24.875 8.82 1 37.72 144 PRO B N 1
ATOM 2265 C CA . PRO B 1 144 ? 26.969 -26.234 9.164 1 37.72 144 PRO B CA 1
ATOM 2266 C C . PRO B 1 144 ? 25.828 -27.078 9.742 1 37.72 144 PRO B C 1
ATOM 2268 O O . PRO B 1 144 ? 25.047 -26.578 10.555 1 37.72 144 PRO B O 1
ATOM 2271 N N . ASP B 1 145 ? 25.297 -28.062 9.062 1 34.22 145 ASP B N 1
ATOM 2272 C CA . ASP B 1 145 ? 24.484 -29.172 9.547 1 34.22 145 ASP B CA 1
ATOM 2273 C C . ASP B 1 145 ? 25.141 -29.859 10.734 1 34.22 145 ASP B C 1
ATOM 2275 O O . ASP B 1 145 ? 26.234 -30.422 10.609 1 34.22 145 ASP B O 1
ATOM 2279 N N . ASP B 1 146 ? 25.031 -29.359 11.961 1 35.56 146 ASP B N 1
ATOM 2280 C CA . ASP B 1 146 ? 25.406 -30.078 13.172 1 35.56 146 ASP B CA 1
ATOM 2281 C C . ASP B 1 146 ? 24.859 -31.5 13.156 1 35.56 146 ASP B C 1
ATOM 2283 O O . ASP B 1 146 ? 23.703 -31.734 13.5 1 35.56 146 ASP B O 1
ATOM 2287 N N . ARG B 1 147 ? 25.016 -32.312 12.164 1 31.75 147 ARG B N 1
ATOM 2288 C CA . ARG B 1 147 ? 24.672 -33.75 12.203 1 31.75 147 ARG B CA 1
ATOM 2289 C C . ARG B 1 147 ? 25.531 -34.469 13.234 1 31.75 147 ARG B C 1
ATOM 2291 O O . ARG B 1 147 ? 25.375 -35.688 13.414 1 31.75 147 ARG B O 1
ATOM 2298 N N . ASP B 1 148 ? 26.75 -33.906 13.617 1 32.38 148 ASP B N 1
ATOM 2299 C CA . ASP B 1 148 ? 27.594 -34.969 14.172 1 32.38 148 ASP B CA 1
ATOM 2300 C C . ASP B 1 148 ? 27.031 -35.469 15.5 1 32.38 148 ASP B C 1
ATOM 2302 O O . ASP B 1 148 ? 27.516 -36.469 16.031 1 32.38 148 ASP B O 1
ATOM 2306 N N . GLU B 1 149 ? 26.406 -34.625 16.297 1 32.5 149 GLU B N 1
ATOM 2307 C CA . GLU B 1 149 ? 26.656 -35.094 17.656 1 32.5 149 GLU B CA 1
ATOM 2308 C C . GLU B 1 149 ? 25.875 -36.375 17.938 1 32.5 149 GLU B C 1
ATOM 2310 O O . GLU B 1 149 ? 25.922 -36.906 19.047 1 32.5 149 GLU B O 1
ATOM 2315 N N . PHE B 1 150 ? 24.734 -36.75 17.219 1 29.16 150 PHE B N 1
ATOM 2316 C CA . PHE B 1 150 ? 24.078 -37.875 17.844 1 29.16 150 PHE B CA 1
ATOM 2317 C C . PHE B 1 150 ? 24.812 -39.188 17.516 1 29.16 150 PHE B C 1
ATOM 2319 O O . PHE B 1 150 ? 24.297 -40.031 16.781 1 29.16 150 PHE B O 1
ATOM 2326 N N . ARG B 1 151 ? 26.141 -39.125 17.297 1 23.44 151 ARG B N 1
ATOM 2327 C CA . ARG B 1 151 ? 26.672 -40.469 17.5 1 23.44 151 ARG B CA 1
ATOM 2328 C C . ARG B 1 151 ? 26.734 -40.812 18.984 1 23.44 151 ARG B C 1
ATOM 2330 O O . ARG B 1 151 ? 27.109 -40 19.812 1 23.44 151 ARG B O 1
#